Protein AF-A0A8T5QKJ3-F1 (afdb_monomer)

Sequence (186 aa):
MSENNKYWVIRNNEYQMMGLFELVKHQHRQEPRPMVWSARLATGLLGYTNCESGKRGPKGHSEVLLAVGDSGLQKLVELGFITCPECMPEHQEGFWDVVGETVEKIYGIDTLEDFVDKEKMPFDARRVNWEVLMTVIGKAPGRIYVPKGLGVAEVSDFKRFFNDTGVAVPPVGWYNPNNRAGFTEY

Secondary structure (DSSP, 8-state):
--GGGEEEEEETTEEEEEEHHHHHHHHTS-SSS-SEEEEETTTTEEEETT-HHHHSS--STTTEEEEEHHHHHHHHHHTT-EE-TTT-GGGSTTHHHHHHHHHHHHH--SSHHHHH-TTTS---GGGS-HHHHHHHH-S--S-EE--TT--HHHHHHHHHHHHHTTSPPPPEEEE-TT-TT-EEE-

Nearest PDB structures (foldseek):
  7oec-assembly1_A  TM=6.078E-01  e=1.015E+00  Pyrococcus horikoshii OT3
  4wt4-assembly2_B  TM=4.670E-01  e=2.861E+00  Arabidopsis thaliana
  5wfg-assembly2_D  TM=4.152E-01  e=2.356E+00  Thermoanaerobacter italicus Ab9
  8eeh-assembly1_A  TM=6.578E-01  e=8.066E+00  Corynebacterium ammoniagenes
  6ixi-assembly1_A  TM=2.471E-01  e=6.642E+00  Candidatus Liberibacter asiaticus str. psy62

Solvent-accessible surface area (backbone atoms only — not comparable to full-atom values): 10459 Å² total; per-residue (Å²): 131,73,80,79,48,37,31,39,29,31,45,87,84,37,81,44,80,42,45,54,73,61,51,50,58,52,63,69,61,86,64,103,59,81,41,47,40,30,31,33,57,28,41,19,30,28,29,55,74,79,28,71,73,74,66,58,69,86,83,39,45,48,30,35,43,34,19,36,43,61,59,12,51,35,48,42,46,77,38,34,34,39,67,28,86,87,64,43,47,73,75,43,88,65,40,56,82,58,30,45,73,57,47,43,70,75,66,71,51,96,48,78,67,49,58,72,34,52,87,80,44,49,61,34,24,79,58,28,48,53,74,64,46,43,76,72,59,68,48,62,26,90,36,37,29,32,60,81,87,70,50,72,66,61,55,49,55,57,49,46,54,32,54,77,70,74,32,74,65,49,57,45,24,22,78,36,90,94,34,94,86,39,73,46,76,115

Mean predicted aligned error: 5.83 Å

Foldseek 3Di:
DDQAFWAWEQDPNDTDIDGNVVVVVQQPPDDDARQKWKAFLQFLAIDDPPQPLVVPDDDHRQGIYMYGPLVRLQVSVLQQRAYDLRRPSVPDPCSCVSHVVVNCVLVVDPHPVLRNDCVNVPRASLRGNVVVVCVRSVEHDQHHAHDPPDDPVVVVVSQVVCVVSVYHRHFYFHQDPVDSVDTDGD

Structure (mmCIF, N/CA/C/O backbone):
data_AF-A0A8T5QKJ3-F1
#
_entry.id   AF-A0A8T5QKJ3-F1
#
loop_
_atom_site.group_PDB
_atom_site.id
_atom_site.type_symbol
_atom_site.label_atom_id
_atom_site.label_alt_id
_atom_site.label_comp_id
_atom_site.label_asym_id
_atom_site.label_entity_id
_atom_site.label_seq_id
_atom_site.pdbx_PDB_ins_code
_atom_site.Cartn_x
_atom_site.Cartn_y
_atom_site.Cartn_z
_atom_site.occupancy
_atom_site.B_iso_or_equiv
_atom_site.auth_seq_id
_atom_site.auth_comp_id
_atom_site.auth_asym_id
_atom_site.auth_atom_id
_atom_site.pdbx_PDB_model_num
ATOM 1 N N . MET A 1 1 ? 8.388 -22.200 18.297 1.00 42.53 1 MET A N 1
ATOM 2 C CA . MET A 1 1 ? 8.740 -21.093 17.380 1.00 42.53 1 MET A CA 1
ATOM 3 C C . MET A 1 1 ? 7.683 -20.020 17.558 1.00 42.53 1 MET A C 1
ATOM 5 O O . MET A 1 1 ? 6.517 -20.353 17.409 1.00 42.53 1 MET A O 1
ATOM 9 N N . SER A 1 2 ? 8.045 -18.807 17.981 1.00 42.75 2 SER A N 1
ATOM 10 C CA . SER A 1 2 ? 7.053 -17.747 18.204 1.00 42.75 2 SER A CA 1
ATOM 11 C C . SER A 1 2 ? 6.389 -17.349 16.882 1.00 42.75 2 SER A C 1
ATOM 13 O O . SER A 1 2 ? 7.039 -17.317 15.836 1.00 42.75 2 SER A O 1
ATOM 15 N N . GLU A 1 3 ? 5.097 -17.025 16.925 1.00 51.00 3 GLU A N 1
ATOM 16 C CA . GLU A 1 3 ? 4.324 -16.504 15.783 1.00 51.00 3 GLU A CA 1
ATOM 17 C C . GLU A 1 3 ? 4.910 -15.202 15.193 1.00 51.00 3 GLU A C 1
ATOM 19 O O . GLU A 1 3 ? 4.553 -14.798 14.088 1.00 51.00 3 GLU A O 1
ATOM 24 N N . ASN A 1 4 ? 5.877 -14.587 15.884 1.00 58.53 4 ASN A N 1
ATOM 25 C CA . ASN A 1 4 ? 6.528 -13.323 15.531 1.00 58.53 4 ASN A CA 1
ATOM 26 C C . ASN A 1 4 ? 7.421 -13.364 14.278 1.00 58.53 4 ASN A C 1
ATOM 28 O O . ASN A 1 4 ? 7.934 -12.322 13.883 1.00 58.53 4 ASN A O 1
ATOM 32 N N . ASN A 1 5 ? 7.615 -14.525 13.643 1.00 74.25 5 ASN A N 1
ATOM 33 C CA . ASN A 1 5 ? 8.497 -14.668 12.474 1.00 74.25 5 ASN A CA 1
ATOM 34 C C . ASN A 1 5 ? 7.773 -15.110 11.195 1.00 74.25 5 ASN A C 1
ATOM 36 O O . ASN A 1 5 ? 8.427 -15.607 10.274 1.00 74.25 5 ASN A O 1
ATOM 40 N N . LYS A 1 6 ? 6.445 -14.964 11.132 1.00 84.50 6 LYS A N 1
ATOM 41 C CA . LYS A 1 6 ? 5.665 -15.232 9.918 1.00 84.50 6 LYS A CA 1
ATOM 42 C C . LYS A 1 6 ? 5.080 -13.947 9.343 1.00 84.50 6 LYS A C 1
ATOM 44 O O . LYS A 1 6 ? 4.776 -13.022 10.092 1.00 84.50 6 LYS A O 1
ATOM 49 N N . TYR A 1 7 ? 4.907 -13.929 8.028 1.00 89.25 7 TYR A N 1
ATOM 50 C CA . TYR A 1 7 ? 4.311 -12.827 7.279 1.00 89.25 7 TYR A CA 1
ATOM 51 C C . TYR A 1 7 ? 3.324 -13.378 6.257 1.00 89.25 7 TYR A C 1
ATOM 53 O O . TYR A 1 7 ? 3.562 -14.449 5.694 1.00 89.25 7 TYR A O 1
ATOM 61 N N . TRP A 1 8 ? 2.255 -12.626 5.997 1.00 93.00 8 TRP A N 1
ATOM 62 C CA . TRP A 1 8 ? 1.446 -12.843 4.805 1.00 93.00 8 TRP A CA 1
ATOM 63 C C . TRP A 1 8 ? 2.249 -12.418 3.583 1.00 93.00 8 TRP A C 1
ATOM 65 O O . TRP A 1 8 ? 2.877 -11.356 3.578 1.00 93.00 8 TRP A O 1
ATOM 75 N N . VAL A 1 9 ? 2.248 -13.269 2.564 1.00 92.69 9 VAL A N 1
ATOM 76 C CA . VAL A 1 9 ? 3.007 -13.080 1.333 1.00 92.69 9 VAL A CA 1
ATOM 77 C C . VAL A 1 9 ? 2.094 -13.296 0.138 1.00 92.69 9 VAL A C 1
ATOM 79 O O . VAL A 1 9 ? 1.406 -14.313 0.067 1.00 92.69 9 VAL A O 1
ATOM 82 N N . ILE A 1 10 ? 2.124 -12.362 -0.809 1.00 93.62 10 ILE A N 1
ATOM 83 C CA . ILE A 1 10 ? 1.558 -12.531 -2.144 1.00 93.62 10 ILE A CA 1
ATOM 84 C C . ILE A 1 10 ? 2.629 -13.131 -3.046 1.00 93.62 10 ILE A C 1
ATOM 86 O O . ILE A 1 10 ? 3.700 -12.547 -3.232 1.00 93.62 10 ILE A O 1
ATOM 90 N N . ARG A 1 11 ? 2.342 -14.285 -3.637 1.00 88.56 11 ARG A N 1
ATOM 91 C CA . ARG A 1 11 ? 3.227 -14.927 -4.608 1.00 88.56 11 ARG A CA 1
ATOM 92 C C . ARG A 1 11 ? 2.386 -15.633 -5.653 1.00 88.56 11 ARG A C 1
ATOM 94 O O . ARG A 1 11 ? 1.513 -16.409 -5.290 1.00 88.56 11 ARG A O 1
ATOM 101 N N . ASN A 1 12 ? 2.671 -15.385 -6.931 1.00 84.94 12 ASN A N 1
ATOM 102 C CA . ASN A 1 12 ? 1.895 -15.940 -8.044 1.00 84.94 12 ASN A CA 1
ATOM 103 C C . ASN A 1 12 ? 0.384 -15.661 -7.892 1.00 84.94 12 ASN A C 1
ATOM 105 O O . ASN A 1 12 ? -0.431 -16.543 -8.127 1.00 84.94 12 ASN A O 1
ATOM 109 N N . ASN A 1 13 ? 0.025 -14.448 -7.452 1.00 84.44 13 ASN A N 1
ATOM 110 C CA . ASN A 1 13 ? -1.350 -14.018 -7.153 1.00 84.44 13 ASN A CA 1
ATOM 111 C C . ASN A 1 13 ? -2.072 -14.771 -6.020 1.00 84.44 13 ASN A C 1
ATOM 113 O O . ASN A 1 13 ? -3.263 -14.551 -5.809 1.00 84.44 13 ASN A O 1
ATOM 117 N N . GLU A 1 14 ? -1.364 -15.593 -5.248 1.00 89.81 14 GLU A N 1
ATOM 118 C CA . GLU A 1 14 ? -1.913 -16.308 -4.097 1.00 89.81 14 GLU A CA 1
ATOM 119 C C . GLU A 1 14 ? -1.385 -15.741 -2.778 1.00 89.81 14 GLU A C 1
ATOM 121 O O . GLU A 1 14 ? -0.227 -15.319 -2.680 1.00 89.81 14 GLU A O 1
ATOM 126 N N . TYR A 1 15 ? -2.230 -15.773 -1.746 1.00 93.56 15 TYR A N 1
ATOM 127 C CA . TYR A 1 15 ? -1.862 -15.403 -0.382 1.00 93.56 15 TYR A CA 1
ATOM 128 C C . TYR A 1 15 ? -1.405 -16.631 0.397 1.00 93.56 15 TYR A C 1
ATOM 130 O O . TYR A 1 15 ? -2.119 -17.628 0.487 1.00 93.56 15 TYR A O 1
ATOM 138 N N . GLN A 1 16 ? -0.233 -16.546 1.016 1.00 92.50 16 GLN A N 1
ATOM 139 C CA . GLN A 1 16 ? 0.297 -17.614 1.856 1.00 92.50 16 GLN A CA 1
ATOM 140 C C . GLN A 1 16 ? 1.076 -17.057 3.045 1.00 92.50 16 GLN A C 1
ATOM 142 O O . GLN A 1 16 ? 1.717 -16.011 2.957 1.00 92.50 16 GLN A O 1
ATOM 147 N N . MET A 1 17 ? 1.040 -17.776 4.165 1.00 91.12 17 MET A N 1
ATOM 148 C CA . MET A 1 17 ? 1.859 -17.458 5.331 1.00 91.12 17 MET A CA 1
ATOM 149 C C . MET A 1 17 ? 3.242 -18.086 5.183 1.00 91.12 17 MET A C 1
ATOM 151 O O . MET A 1 17 ? 3.354 -19.309 5.135 1.00 91.12 17 MET A O 1
ATOM 155 N N . MET A 1 18 ? 4.294 -17.266 5.175 1.00 88.12 18 MET A N 1
ATOM 156 C CA . MET A 1 18 ? 5.681 -17.735 5.067 1.00 88.12 18 MET A CA 1
ATOM 157 C C . MET A 1 18 ? 6.520 -17.310 6.266 1.00 88.12 18 MET A C 1
ATOM 159 O O . MET A 1 18 ? 6.311 -16.247 6.858 1.00 88.12 18 MET A O 1
ATOM 163 N N . GLY A 1 19 ? 7.504 -18.138 6.617 1.00 83.75 19 GLY A N 1
ATOM 164 C CA . GLY A 1 19 ? 8.493 -17.794 7.635 1.00 83.75 19 GLY A CA 1
ATOM 165 C C . GLY A 1 19 ? 9.565 -16.839 7.102 1.00 83.75 19 GLY A C 1
ATOM 166 O O . GLY A 1 19 ? 9.950 -16.908 5.936 1.00 83.75 19 GLY A O 1
ATOM 167 N N . LEU A 1 20 ? 10.131 -15.998 7.974 1.00 75.69 20 LEU A N 1
ATOM 168 C CA . LEU A 1 20 ? 11.220 -15.074 7.619 1.00 75.69 20 LEU A CA 1
ATOM 169 C C . LEU A 1 20 ? 12.399 -15.779 6.923 1.00 75.69 20 LEU A C 1
ATOM 171 O O . LEU A 1 20 ? 12.935 -15.268 5.947 1.00 75.69 20 LEU A O 1
ATOM 175 N N . PHE A 1 21 ? 12.782 -16.973 7.382 1.00 71.12 21 PHE A N 1
ATOM 176 C CA . PHE A 1 21 ? 13.872 -17.743 6.771 1.00 71.12 21 PHE A CA 1
ATOM 177 C C . PHE A 1 21 ? 13.583 -18.169 5.326 1.00 71.12 21 PHE A C 1
ATOM 179 O O . PHE A 1 21 ? 14.504 -18.240 4.515 1.00 71.12 21 PHE A O 1
ATOM 186 N N . GLU A 1 22 ? 12.327 -18.457 4.988 1.00 74.88 22 GLU A N 1
ATOM 187 C CA . GLU A 1 22 ? 11.936 -18.798 3.617 1.00 74.88 22 GLU A CA 1
ATOM 188 C C . GLU A 1 22 ? 11.970 -17.557 2.726 1.00 74.88 22 GLU A C 1
ATOM 190 O O . GLU A 1 22 ? 12.482 -17.614 1.612 1.00 74.88 22 GLU A O 1
ATOM 195 N N . LEU A 1 23 ? 11.531 -16.411 3.253 1.00 74.94 23 LEU A N 1
ATOM 196 C CA . LEU A 1 23 ? 11.594 -15.116 2.571 1.00 74.94 23 LEU A CA 1
ATOM 197 C C . LEU A 1 23 ? 13.035 -14.679 2.275 1.00 74.94 23 LEU A C 1
ATOM 199 O O . LEU A 1 23 ? 13.331 -14.216 1.176 1.00 74.94 23 LEU A O 1
ATOM 203 N N . VAL A 1 24 ? 13.954 -14.890 3.218 1.00 70.56 24 VAL A N 1
ATOM 204 C CA . VAL A 1 24 ? 15.386 -14.594 3.044 1.00 70.56 24 VAL A CA 1
ATOM 205 C C . VAL A 1 24 ? 15.994 -15.422 1.902 1.00 70.56 24 VAL A C 1
ATOM 207 O O . VAL A 1 24 ? 16.791 -14.906 1.122 1.00 70.56 24 VAL A O 1
ATOM 210 N N . LYS A 1 25 ? 15.570 -16.682 1.713 1.00 67.38 25 LYS A N 1
ATOM 211 C CA . LYS A 1 25 ? 16.013 -17.498 0.563 1.00 67.38 25 LYS A CA 1
ATOM 212 C C . LYS A 1 25 ? 15.575 -16.912 -0.781 1.00 67.38 25 LYS A C 1
ATOM 214 O O . LYS A 1 25 ? 16.288 -17.088 -1.765 1.00 67.38 25 LYS A O 1
ATOM 219 N N . HIS A 1 26 ? 14.433 -16.227 -0.823 1.00 64.69 26 HIS A N 1
ATOM 220 C CA . HIS A 1 26 ? 13.989 -15.502 -2.012 1.00 64.69 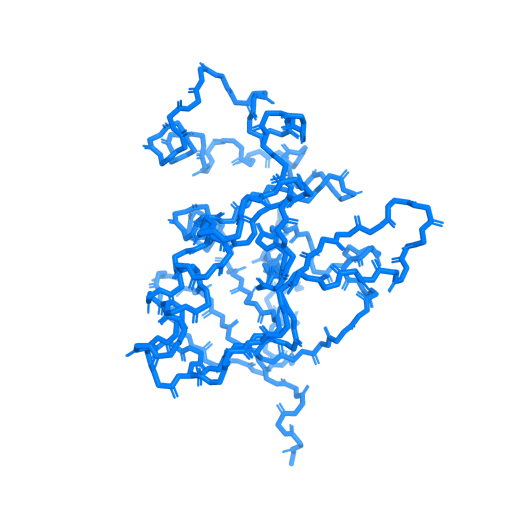26 HIS A CA 1
ATOM 221 C C . HIS A 1 26 ? 14.818 -14.234 -2.236 1.00 64.69 26 HIS A C 1
ATOM 223 O O . HIS A 1 26 ? 15.255 -13.989 -3.351 1.00 64.69 26 HIS A O 1
ATOM 229 N N . GLN A 1 27 ? 15.142 -13.482 -1.183 1.00 60.75 27 GLN A N 1
ATOM 230 C CA . GLN A 1 27 ? 15.972 -12.275 -1.307 1.00 60.75 27 GLN A CA 1
ATOM 231 C C . GLN A 1 27 ? 17.399 -12.541 -1.820 1.00 60.75 27 GLN A C 1
ATOM 233 O O . GLN A 1 27 ? 17.987 -11.663 -2.444 1.00 60.75 27 GLN A O 1
ATOM 238 N N . HIS A 1 28 ? 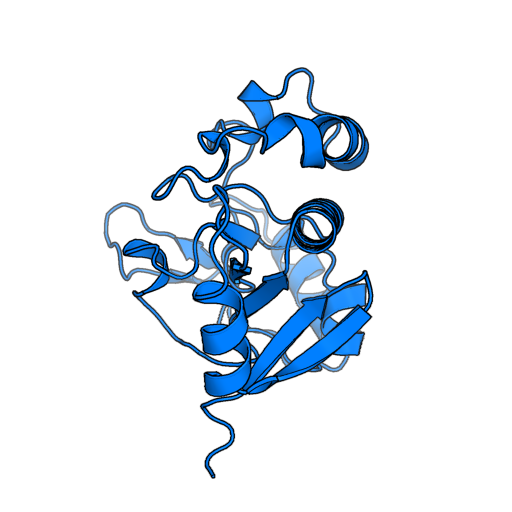17.964 -13.729 -1.573 1.00 54.56 28 HIS A N 1
ATOM 239 C CA . HIS A 1 28 ? 19.351 -14.058 -1.937 1.00 54.56 28 HIS A CA 1
ATOM 240 C C . HIS A 1 28 ? 19.528 -14.800 -3.273 1.00 54.56 28 HIS A C 1
ATOM 242 O O . HIS A 1 28 ? 20.668 -15.041 -3.675 1.00 54.56 28 HIS A O 1
ATOM 248 N N . ARG A 1 29 ? 18.450 -15.163 -3.986 1.00 54.69 29 ARG A N 1
ATOM 249 C CA . ARG A 1 29 ? 18.564 -15.665 -5.367 1.00 54.69 29 ARG A CA 1
ATOM 250 C C . ARG A 1 29 ? 18.720 -14.464 -6.306 1.00 54.69 29 ARG A C 1
ATOM 252 O O . ARG A 1 29 ? 17.759 -13.761 -6.574 1.00 54.69 29 ARG A O 1
ATOM 259 N N . GLN A 1 30 ? 19.961 -14.206 -6.710 1.00 48.12 30 GLN A N 1
ATOM 260 C CA . GLN A 1 30 ? 20.390 -13.061 -7.516 1.00 48.12 30 GLN A CA 1
ATOM 261 C C . GLN A 1 30 ? 19.689 -12.971 -8.885 1.00 48.12 30 GLN A C 1
ATOM 263 O O . GLN A 1 30 ? 19.670 -13.963 -9.602 1.00 48.12 30 GLN A O 1
ATOM 268 N N . GLU A 1 31 ? 19.170 -11.780 -9.214 1.00 43.44 31 GLU A N 1
ATOM 269 C CA . GLU A 1 31 ? 19.053 -11.101 -10.529 1.00 43.44 31 GLU A CA 1
ATOM 270 C C . GLU A 1 31 ? 18.405 -9.703 -10.287 1.00 43.44 31 GLU A C 1
ATOM 272 O O . GLU A 1 31 ? 17.898 -9.485 -9.186 1.00 43.44 31 GLU A O 1
ATOM 277 N N . PRO A 1 32 ? 18.501 -8.698 -11.189 1.00 51.91 32 PRO A N 1
ATOM 278 C CA . PRO A 1 32 ? 18.791 -7.285 -10.852 1.00 51.91 32 PRO A CA 1
ATOM 279 C C . PRO A 1 32 ? 17.706 -6.475 -10.108 1.00 51.91 32 PRO A C 1
ATOM 281 O O . PRO A 1 32 ? 17.882 -5.274 -9.902 1.00 51.91 32 PRO A O 1
ATOM 284 N N . ARG A 1 33 ? 16.599 -7.086 -9.677 1.00 55.03 33 ARG A N 1
ATOM 285 C CA . ARG A 1 33 ? 15.480 -6.406 -9.006 1.00 55.03 33 ARG A CA 1
ATOM 286 C C . ARG A 1 33 ? 15.223 -6.969 -7.605 1.00 55.03 33 ARG A C 1
ATOM 288 O O . ARG A 1 33 ? 15.425 -8.162 -7.369 1.00 55.03 33 ARG A O 1
ATOM 295 N N . PRO A 1 34 ? 14.742 -6.146 -6.655 1.00 57.88 34 PRO A N 1
ATOM 296 C CA . PRO A 1 34 ? 14.328 -6.643 -5.352 1.00 57.88 34 PRO A CA 1
ATOM 297 C C . PRO A 1 34 ? 13.193 -7.660 -5.517 1.00 57.88 34 PRO A C 1
ATOM 299 O O . PRO A 1 34 ? 12.092 -7.335 -5.944 1.00 57.88 34 PRO A O 1
ATOM 302 N N . MET A 1 35 ? 13.467 -8.914 -5.149 1.00 74.31 35 MET A N 1
ATOM 303 C CA . MET A 1 35 ? 12.510 -10.016 -5.296 1.00 74.31 35 MET A CA 1
ATOM 304 C C . MET A 1 35 ? 11.340 -9.925 -4.305 1.00 74.31 35 MET A C 1
ATOM 306 O O . MET A 1 35 ? 10.350 -10.629 -4.475 1.00 74.31 35 MET A O 1
ATOM 310 N N . VAL A 1 36 ? 11.444 -9.093 -3.262 1.00 87.06 36 VAL A N 1
ATOM 311 C CA . VAL A 1 36 ? 10.429 -8.975 -2.209 1.00 87.06 36 VAL A CA 1
ATOM 312 C C . VAL A 1 36 ? 10.105 -7.511 -1.935 1.00 87.06 36 VAL A C 1
ATOM 314 O O . VAL A 1 36 ? 10.963 -6.735 -1.510 1.00 87.06 36 VAL A O 1
ATOM 317 N N . TRP A 1 37 ? 8.838 -7.172 -2.113 1.00 91.06 37 TRP A N 1
ATOM 318 C CA . TRP A 1 37 ? 8.233 -5.888 -1.798 1.00 91.06 37 TRP A CA 1
ATOM 319 C C . TRP A 1 37 ? 7.571 -5.949 -0.425 1.00 91.06 37 TRP A C 1
ATOM 321 O O . TRP A 1 37 ? 7.104 -7.002 0.012 1.00 91.06 37 TRP A O 1
ATOM 331 N N . SER A 1 38 ? 7.532 -4.813 0.263 1.00 92.56 38 SER A N 1
ATOM 332 C CA . SER A 1 38 ? 6.892 -4.664 1.566 1.00 92.56 38 SER A CA 1
ATOM 333 C C . SER A 1 38 ? 5.799 -3.615 1.485 1.00 92.56 38 SER A C 1
ATOM 335 O O . SER A 1 38 ? 6.084 -2.455 1.208 1.00 92.56 38 SER A O 1
ATOM 337 N N . ALA A 1 39 ? 4.579 -4.001 1.831 1.00 94.56 39 ALA A N 1
ATOM 338 C CA . ALA A 1 39 ? 3.427 -3.129 1.962 1.00 94.56 39 ALA A CA 1
ATOM 339 C C . ALA A 1 39 ? 3.041 -2.956 3.435 1.00 94.56 39 ALA A C 1
ATOM 341 O O . ALA A 1 39 ? 2.883 -3.920 4.183 1.00 94.56 39 ALA A O 1
ATOM 342 N N . ARG A 1 40 ? 2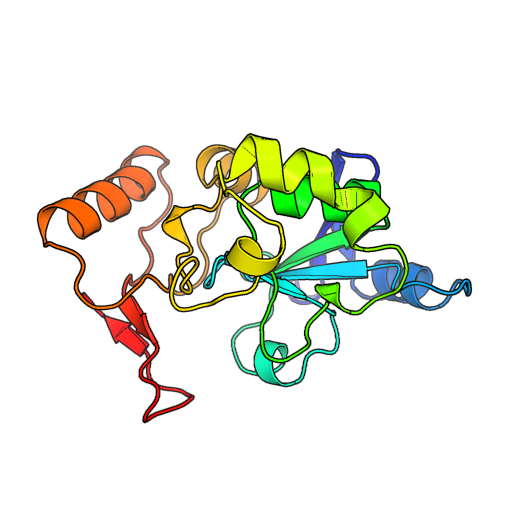.915 -1.704 3.870 1.00 92.56 40 ARG A N 1
ATOM 343 C CA . ARG A 1 40 ? 2.576 -1.313 5.239 1.00 92.56 40 ARG A CA 1
ATOM 344 C C . ARG A 1 40 ? 1.085 -1.055 5.318 1.00 92.56 40 ARG A C 1
ATOM 346 O O . ARG A 1 40 ? 0.605 -0.050 4.796 1.00 92.56 40 ARG A O 1
ATOM 353 N N . LEU A 1 41 ? 0.376 -1.946 6.003 1.00 92.88 41 LEU A N 1
ATOM 354 C CA . LEU A 1 41 ? -1.083 -1.898 6.111 1.00 92.88 41 LEU A CA 1
ATOM 355 C C . LEU A 1 41 ? -1.544 -0.594 6.763 1.00 92.88 41 LEU A C 1
ATOM 357 O O . LEU A 1 41 ? -2.450 0.061 6.266 1.00 92.88 41 LEU A O 1
ATOM 361 N N . ALA A 1 42 ? -0.852 -0.176 7.825 1.00 91.06 42 ALA A N 1
ATOM 362 C CA . ALA A 1 42 ? -1.178 1.040 8.559 1.00 91.06 42 ALA A CA 1
ATOM 363 C C . ALA A 1 42 ? -1.168 2.303 7.683 1.00 91.06 42 ALA A C 1
ATOM 365 O O . ALA A 1 42 ? -1.931 3.220 7.952 1.00 91.06 42 ALA A O 1
ATOM 366 N N . THR A 1 43 ? -0.308 2.383 6.664 1.00 90.50 43 THR A N 1
ATOM 367 C CA . THR A 1 43 ? -0.116 3.610 5.869 1.00 90.50 43 THR A CA 1
ATOM 368 C C . THR A 1 43 ? -0.583 3.495 4.422 1.00 90.50 43 THR A C 1
ATOM 370 O O . THR A 1 43 ? -0.613 4.506 3.728 1.00 90.50 43 THR A O 1
ATOM 373 N N . GLY A 1 44 ? -0.882 2.288 3.935 1.00 93.75 44 GLY A N 1
ATOM 374 C CA . GLY A 1 44 ? -1.164 2.053 2.517 1.00 93.75 44 GLY A CA 1
ATOM 375 C C . GLY A 1 44 ? 0.045 2.292 1.606 1.00 93.75 44 GLY A C 1
ATOM 376 O O . GLY A 1 44 ? -0.121 2.661 0.447 1.00 93.75 44 GLY A O 1
ATOM 377 N N . LEU A 1 45 ? 1.268 2.099 2.120 1.00 93.81 45 LEU A N 1
ATOM 378 C CA . LEU A 1 45 ? 2.501 2.321 1.355 1.00 93.81 45 LEU A CA 1
ATOM 379 C C . LEU A 1 45 ? 3.201 1.016 1.008 1.00 93.81 45 LEU A C 1
ATOM 381 O O . LEU A 1 45 ? 3.390 0.184 1.894 1.00 93.81 45 LEU A O 1
ATOM 385 N N . LEU A 1 46 ? 3.673 0.888 -0.229 1.00 94.50 46 LEU A N 1
ATOM 386 C CA . LEU A 1 46 ? 4.608 -0.146 -0.659 1.00 94.50 46 LEU A CA 1
ATOM 387 C C . LEU A 1 46 ? 6.023 0.417 -0.829 1.00 94.50 46 LEU A C 1
ATOM 389 O O . LEU A 1 46 ? 6.222 1.577 -1.186 1.00 94.50 46 LEU A O 1
ATOM 393 N N . GLY A 1 47 ? 7.025 -0.415 -0.573 1.00 93.31 47 GLY A N 1
ATOM 394 C CA . GLY A 1 47 ? 8.429 -0.072 -0.749 1.00 93.31 47 GLY A CA 1
ATOM 395 C C . GLY A 1 47 ? 9.347 -1.261 -0.503 1.00 93.31 47 GLY A C 1
ATOM 396 O O . GLY A 1 47 ? 8.905 -2.410 -0.430 1.00 93.31 47 GLY A O 1
ATOM 397 N N . TYR A 1 48 ? 10.640 -0.991 -0.349 1.00 89.69 48 TYR A N 1
ATOM 398 C CA . TYR A 1 48 ? 11.615 -2.043 -0.079 1.00 89.69 48 TYR A CA 1
ATOM 399 C C . TYR A 1 48 ? 11.514 -2.566 1.355 1.00 89.69 48 TYR A C 1
ATOM 401 O O . TYR A 1 48 ? 11.306 -1.811 2.309 1.00 89.69 48 TYR A O 1
ATOM 409 N N . THR A 1 49 ? 11.774 -3.862 1.537 1.00 86.25 49 THR A N 1
ATOM 410 C CA . THR A 1 49 ? 11.823 -4.509 2.862 1.00 86.25 49 THR A CA 1
ATOM 411 C C . THR A 1 49 ? 12.886 -3.916 3.794 1.00 86.25 49 THR A C 1
ATOM 413 O O . THR A 1 49 ? 12.802 -4.077 5.010 1.00 86.25 49 THR A O 1
ATOM 416 N N . ASN A 1 50 ? 13.902 -3.241 3.247 1.00 83.25 50 ASN A N 1
ATOM 417 C CA . ASN A 1 50 ? 14.984 -2.600 3.994 1.00 83.25 50 ASN A CA 1
ATOM 418 C C . ASN A 1 50 ? 14.810 -1.075 4.162 1.00 83.25 50 ASN A C 1
ATOM 420 O O . ASN A 1 50 ? 15.728 -0.447 4.684 1.00 83.25 50 ASN A O 1
ATOM 424 N N . CYS A 1 51 ? 13.664 -0.494 3.782 1.00 86.06 51 CYS A N 1
ATOM 425 C CA . CYS A 1 51 ? 13.376 0.934 3.950 1.00 86.06 51 CYS A CA 1
ATOM 426 C C . CYS A 1 51 ? 13.565 1.375 5.415 1.00 86.06 51 CYS A C 1
ATOM 428 O O . CYS A 1 51 ? 12.921 0.836 6.316 1.00 86.06 51 CYS A O 1
ATOM 430 N N . GLU A 1 52 ? 14.415 2.375 5.665 1.00 80.94 52 GLU A N 1
ATOM 431 C CA . GLU A 1 52 ? 14.719 2.866 7.020 1.00 80.94 52 GLU A CA 1
ATOM 432 C C . GLU A 1 52 ? 13.483 3.416 7.741 1.00 80.94 52 GLU A C 1
ATOM 434 O O . GLU A 1 52 ? 13.250 3.115 8.913 1.00 80.94 52 GLU A O 1
ATOM 439 N N . SER A 1 53 ? 12.631 4.152 7.028 1.00 77.88 53 SER A N 1
ATOM 440 C CA . SER A 1 53 ? 11.369 4.662 7.572 1.00 77.88 53 SER A CA 1
ATOM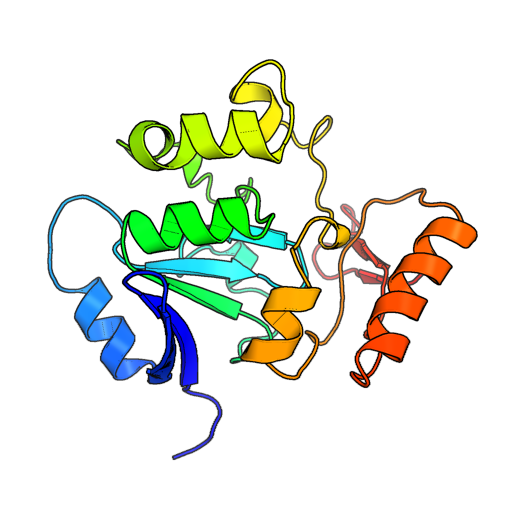 441 C C . SER A 1 53 ? 10.388 3.517 7.864 1.00 77.88 53 SER A C 1
ATOM 443 O O . SER A 1 53 ? 9.760 3.504 8.919 1.00 77.88 53 SER A O 1
ATOM 445 N N . GLY A 1 54 ? 10.360 2.471 7.028 1.00 68.62 54 GLY A N 1
ATOM 446 C CA . GLY A 1 54 ? 9.614 1.233 7.290 1.00 68.62 54 GLY A CA 1
ATOM 447 C C . GLY A 1 54 ? 10.204 0.366 8.413 1.00 68.62 54 GLY A C 1
ATOM 448 O O . GLY A 1 54 ? 9.509 -0.444 9.024 1.00 68.62 54 GLY A O 1
ATOM 449 N N . LYS A 1 55 ? 11.478 0.527 8.775 1.00 68.75 55 LYS A N 1
ATOM 450 C CA . LYS A 1 55 ? 12.045 -0.167 9.943 1.00 68.75 55 LYS A CA 1
ATOM 451 C C . LYS A 1 55 ? 11.555 0.422 11.266 1.00 68.75 55 LYS A C 1
ATOM 453 O O . LYS A 1 55 ? 11.668 -0.271 12.279 1.00 68.75 55 LYS A O 1
ATOM 458 N N . ARG A 1 56 ? 11.002 1.640 11.254 1.00 63.34 56 ARG A N 1
ATOM 459 C CA . ARG A 1 56 ? 10.418 2.322 12.414 1.00 63.34 56 ARG A CA 1
ATOM 460 C C . ARG A 1 56 ? 8.957 1.879 12.573 1.00 63.34 56 ARG A C 1
ATOM 462 O O . ARG A 1 56 ? 8.162 1.986 11.644 1.00 63.34 56 ARG A O 1
ATOM 469 N N . GLY A 1 57 ? 8.609 1.342 13.741 1.00 59.31 57 GLY A N 1
ATOM 470 C CA . GLY A 1 57 ? 7.245 0.913 14.079 1.00 59.31 57 GLY A CA 1
ATOM 471 C C . GLY A 1 57 ? 7.048 -0.607 14.191 1.00 59.31 57 GLY A C 1
ATOM 472 O O . GLY A 1 57 ? 8.000 -1.367 13.988 1.00 59.31 57 GLY A O 1
ATOM 473 N N . PRO A 1 58 ? 5.827 -1.045 14.559 1.00 58.28 58 PRO A N 1
ATOM 474 C CA . PRO A 1 58 ? 5.486 -2.453 14.743 1.00 58.28 58 PRO A CA 1
ATOM 475 C C . PRO A 1 58 ? 5.796 -3.295 13.501 1.00 58.28 58 PRO A C 1
ATOM 477 O O . PRO A 1 58 ? 5.644 -2.847 12.364 1.00 58.28 58 PRO A O 1
ATOM 480 N N . LYS A 1 59 ? 6.262 -4.525 13.729 1.00 69.38 59 LYS A N 1
ATOM 481 C CA . LYS A 1 59 ? 6.573 -5.508 12.686 1.00 69.38 59 LYS A CA 1
ATOM 482 C C . LYS A 1 59 ? 5.848 -6.798 13.040 1.00 69.38 59 LYS A C 1
ATOM 484 O O . LYS A 1 59 ? 5.982 -7.282 14.160 1.00 69.38 59 LYS A O 1
ATOM 489 N N . GLY A 1 60 ? 5.073 -7.327 12.102 1.00 74.06 60 GLY A N 1
ATOM 490 C CA . GLY A 1 60 ? 4.301 -8.548 12.295 1.00 74.06 60 GLY A CA 1
ATOM 491 C C . GLY A 1 60 ? 3.366 -8.817 11.122 1.00 74.06 60 GLY A C 1
ATOM 492 O O . GLY A 1 60 ? 3.187 -7.961 10.253 1.00 74.06 60 GLY A O 1
ATOM 493 N N . HIS A 1 61 ? 2.758 -10.002 11.114 1.00 80.44 61 HIS A N 1
ATOM 494 C CA . HIS A 1 61 ? 1.875 -10.457 10.034 1.00 80.44 61 HIS A CA 1
ATOM 495 C C . HIS A 1 61 ? 0.605 -9.606 9.866 1.00 80.44 61 HIS A C 1
ATOM 497 O O . HIS A 1 61 ? 0.026 -9.612 8.788 1.00 80.44 61 HIS A O 1
ATOM 503 N N . SER A 1 62 ? 0.185 -8.867 10.899 1.00 85.25 62 SER A N 1
ATOM 504 C CA . SER A 1 62 ? -0.947 -7.928 10.839 1.00 85.25 62 SER A CA 1
ATOM 505 C C . SER A 1 62 ? -0.533 -6.479 10.557 1.00 85.25 62 SER A C 1
ATOM 507 O O . SER A 1 62 ? -1.365 -5.586 10.627 1.00 85.25 62 SER A O 1
ATOM 509 N N . GLU A 1 63 ? 0.749 -6.216 10.297 1.00 89.56 63 GLU A N 1
ATOM 510 C CA . GLU A 1 63 ? 1.286 -4.863 10.054 1.00 89.56 63 GLU A CA 1
ATOM 511 C C . GLU A 1 63 ? 1.875 -4.729 8.647 1.00 89.56 63 GLU A C 1
ATOM 513 O O . GLU A 1 63 ? 1.870 -3.649 8.047 1.00 89.56 63 GLU A O 1
ATOM 518 N N . VAL A 1 64 ? 2.415 -5.837 8.130 1.00 91.75 64 VAL A N 1
ATOM 519 C CA . VAL A 1 64 ? 3.150 -5.888 6.872 1.00 91.75 64 VAL A CA 1
ATOM 520 C C . VAL A 1 64 ? 2.637 -7.040 6.020 1.00 91.75 64 VAL A C 1
ATOM 522 O O . VAL A 1 64 ? 2.642 -8.191 6.456 1.00 91.75 64 VAL A O 1
ATOM 525 N N . LEU A 1 65 ? 2.276 -6.716 4.783 1.00 93.88 65 LEU A N 1
ATOM 526 C CA . LEU A 1 65 ? 2.061 -7.669 3.705 1.00 93.88 65 LEU A CA 1
ATOM 527 C C . LEU A 1 65 ? 3.303 -7.663 2.816 1.00 93.88 65 LEU A C 1
ATOM 529 O O . LEU A 1 65 ? 3.785 -6.601 2.427 1.00 93.88 65 LEU A O 1
ATOM 533 N N . LEU A 1 66 ? 3.850 -8.833 2.517 1.00 93.44 66 LEU A N 1
ATOM 534 C CA . LEU A 1 66 ? 4.973 -8.954 1.593 1.00 93.44 66 LEU A CA 1
ATOM 535 C C . LEU A 1 66 ? 4.471 -9.416 0.231 1.00 93.44 66 LEU A C 1
ATOM 537 O O . LEU A 1 66 ? 3.442 -10.079 0.138 1.00 93.44 66 LEU A O 1
ATOM 541 N N . ALA A 1 67 ? 5.201 -9.098 -0.828 1.00 92.94 67 ALA A N 1
ATOM 542 C CA . ALA A 1 67 ? 4.870 -9.572 -2.163 1.00 92.94 67 ALA A CA 1
ATOM 543 C C . ALA A 1 67 ? 6.132 -9.946 -2.932 1.00 92.94 67 ALA A C 1
ATOM 545 O O . ALA A 1 67 ? 7.157 -9.285 -2.792 1.00 92.94 67 ALA A O 1
ATOM 546 N N . VAL A 1 68 ? 6.075 -11.023 -3.711 1.00 89.69 68 VAL A N 1
ATOM 547 C CA . VAL A 1 68 ? 7.244 -11.591 -4.389 1.00 89.69 68 VAL A CA 1
ATOM 548 C C . VAL A 1 68 ? 7.168 -11.353 -5.894 1.00 89.69 68 VAL A C 1
ATOM 550 O O . VAL A 1 68 ? 6.196 -11.748 -6.538 1.00 89.69 68 VAL A O 1
ATOM 553 N N . GLY A 1 69 ? 8.231 -10.770 -6.451 1.00 88.62 69 GLY A N 1
ATOM 554 C CA . GLY A 1 69 ? 8.392 -10.522 -7.886 1.00 88.62 69 GLY A CA 1
ATOM 555 C C . GLY A 1 69 ? 7.383 -9.534 -8.479 1.00 88.62 69 GLY A C 1
ATOM 556 O O . GLY A 1 69 ? 6.668 -8.839 -7.755 1.00 88.62 69 GLY A O 1
ATOM 557 N N . ASP A 1 70 ? 7.336 -9.494 -9.811 1.00 91.31 70 ASP A N 1
ATOM 558 C CA . ASP A 1 70 ? 6.536 -8.533 -10.582 1.00 91.31 70 ASP A CA 1
ATOM 559 C C . ASP A 1 70 ? 5.025 -8.727 -10.362 1.00 91.31 70 ASP A C 1
ATOM 561 O O . ASP A 1 70 ? 4.317 -7.769 -10.067 1.00 91.31 70 ASP A O 1
ATOM 565 N N . SER A 1 71 ? 4.535 -9.975 -10.376 1.00 91.25 71 SER A N 1
ATOM 566 C CA . SER A 1 71 ? 3.118 -10.269 -10.073 1.00 91.25 71 SER A CA 1
ATOM 567 C C . SER A 1 71 ? 2.711 -9.822 -8.665 1.00 91.25 71 SER A C 1
ATOM 569 O O . SER A 1 71 ? 1.627 -9.281 -8.461 1.00 91.25 71 SER A O 1
ATOM 571 N N . GLY A 1 72 ? 3.600 -10.003 -7.683 1.00 92.88 72 GLY A N 1
ATOM 572 C CA . GLY A 1 72 ? 3.379 -9.526 -6.327 1.00 92.88 72 GLY A CA 1
ATOM 573 C C . GLY A 1 72 ? 3.312 -8.001 -6.259 1.00 92.88 72 GLY A C 1
ATOM 574 O O . GLY A 1 72 ? 2.412 -7.464 -5.616 1.00 92.88 72 GLY A O 1
ATOM 575 N N . LEU A 1 73 ? 4.233 -7.307 -6.933 1.00 94.31 73 LEU A N 1
ATOM 576 C CA . LEU A 1 73 ? 4.231 -5.846 -7.020 1.00 94.31 73 LEU A CA 1
ATOM 577 C C . LEU A 1 73 ? 2.934 -5.323 -7.642 1.00 94.31 73 LEU A C 1
ATOM 579 O O . LEU A 1 73 ? 2.276 -4.471 -7.045 1.00 94.31 73 LEU A O 1
ATOM 583 N N . GLN A 1 74 ? 2.544 -5.868 -8.794 1.00 95.44 74 GLN A N 1
ATOM 584 C CA . GLN A 1 74 ? 1.299 -5.509 -9.464 1.00 95.44 74 GLN A CA 1
ATOM 585 C C . GLN A 1 74 ? 0.103 -5.706 -8.531 1.00 95.44 74 GLN A C 1
ATOM 587 O O . GLN A 1 74 ? -0.721 -4.805 -8.380 1.00 95.44 74 GLN A O 1
ATOM 592 N N . LYS A 1 75 ? 0.055 -6.833 -7.809 1.00 96.44 75 LYS A N 1
ATOM 593 C CA . LYS A 1 75 ? -1.033 -7.102 -6.868 1.00 96.44 75 LYS A CA 1
ATOM 594 C C . LYS A 1 75 ? -1.092 -6.105 -5.713 1.00 96.44 75 LYS A C 1
ATOM 596 O O . LYS A 1 75 ? -2.183 -5.769 -5.264 1.00 96.44 75 LYS A O 1
ATOM 601 N N . LEU A 1 76 ? 0.048 -5.615 -5.220 1.00 96.62 76 LEU A N 1
ATOM 602 C CA . LEU A 1 76 ? 0.057 -4.553 -4.209 1.00 96.62 76 LEU A CA 1
ATOM 603 C C . LEU A 1 76 ? -0.571 -3.260 -4.751 1.00 96.62 76 LEU A C 1
ATOM 605 O O . LEU A 1 76 ? -1.361 -2.635 -4.050 1.00 96.62 76 LEU A O 1
ATOM 609 N N . VAL A 1 77 ? -0.279 -2.886 -5.995 1.00 96.69 77 VAL A N 1
ATOM 610 C CA . VAL A 1 77 ? -0.897 -1.709 -6.627 1.00 96.69 77 VAL A CA 1
ATOM 611 C C . VAL A 1 77 ? -2.402 -1.915 -6.829 1.00 96.69 77 VAL A C 1
ATOM 613 O O . VAL A 1 77 ? -3.187 -1.046 -6.465 1.00 96.69 77 VAL A O 1
ATOM 616 N N . GLU A 1 78 ? -2.835 -3.089 -7.301 1.00 96.94 78 GLU A N 1
ATOM 617 C CA . GLU A 1 78 ? -4.266 -3.432 -7.402 1.00 96.94 78 GLU A CA 1
ATOM 618 C C . GLU A 1 78 ? -4.998 -3.351 -6.056 1.00 96.94 78 GLU A C 1
ATOM 620 O O . GLU A 1 78 ? -6.179 -3.014 -5.996 1.00 96.94 78 GLU A O 1
ATOM 625 N N . LEU A 1 79 ? -4.304 -3.682 -4.965 1.00 97.00 79 LEU A N 1
ATOM 626 C CA . LEU A 1 79 ? -4.838 -3.609 -3.608 1.00 97.00 79 LEU A CA 1
ATOM 627 C C . LEU A 1 79 ? -4.876 -2.184 -3.051 1.00 97.00 79 LEU A C 1
ATOM 629 O O . LEU A 1 79 ? -5.288 -2.022 -1.907 1.00 97.00 79 LEU A O 1
ATOM 633 N N . GLY A 1 80 ? -4.458 -1.165 -3.802 1.00 96.38 80 GLY A N 1
ATOM 634 C CA . GLY A 1 80 ? -4.550 0.230 -3.382 1.00 96.38 80 GLY A CA 1
ATOM 635 C C . GLY A 1 80 ? -3.293 0.784 -2.701 1.00 96.38 80 GLY A C 1
ATOM 636 O O . GLY A 1 80 ? -3.316 1.933 -2.247 1.00 96.38 80 GLY A O 1
ATOM 637 N N . PHE A 1 81 ? -2.182 0.038 -2.658 1.00 96.38 81 PHE A N 1
ATOM 638 C CA . PHE A 1 81 ? -0.919 0.540 -2.106 1.00 96.38 81 PHE A CA 1
ATOM 639 C C . PHE A 1 81 ? -0.192 1.480 -3.077 1.00 96.38 81 PHE A C 1
ATOM 641 O O . PHE A 1 81 ? -0.040 1.176 -4.256 1.00 96.38 81 PHE A O 1
ATOM 648 N N . ILE A 1 82 ? 0.343 2.585 -2.552 1.00 95.44 82 ILE A N 1
ATOM 649 C CA . ILE A 1 82 ? 1.124 3.567 -3.326 1.00 95.44 82 ILE A CA 1
ATOM 650 C C . ILE A 1 82 ? 2.595 3.562 -2.919 1.00 95.44 82 ILE A C 1
ATOM 652 O O . ILE A 1 82 ? 2.951 3.040 -1.860 1.00 95.44 82 ILE A O 1
ATOM 656 N N . THR A 1 83 ? 3.471 4.166 -3.720 1.00 95.00 83 THR A N 1
ATOM 657 C CA . THR A 1 83 ? 4.907 4.152 -3.420 1.00 95.00 83 THR A CA 1
ATOM 658 C C . THR A 1 83 ? 5.268 4.942 -2.163 1.00 95.00 83 THR A C 1
ATOM 660 O O . THR A 1 83 ? 4.713 6.005 -1.857 1.00 95.00 83 THR A O 1
ATOM 663 N N . CYS A 1 84 ? 6.226 4.405 -1.413 1.00 92.25 84 CYS A N 1
ATOM 664 C CA . CYS A 1 84 ? 6.832 5.061 -0.268 1.00 92.25 84 CYS A CA 1
ATOM 665 C C . CYS A 1 84 ? 7.796 6.171 -0.732 1.00 92.25 84 CYS A C 1
ATOM 667 O O . CYS A 1 84 ? 8.811 5.849 -1.348 1.00 92.25 84 CYS A O 1
ATOM 669 N N . PRO A 1 85 ? 7.577 7.444 -0.356 1.00 90.69 85 PRO A N 1
ATOM 670 C CA . PRO A 1 85 ? 8.404 8.564 -0.818 1.00 90.69 85 PRO A CA 1
ATOM 671 C C . PRO A 1 85 ? 9.805 8.579 -0.195 1.00 90.69 85 PRO A C 1
ATOM 673 O O . PRO A 1 85 ? 10.673 9.322 -0.626 1.00 90.69 85 PRO A O 1
ATOM 676 N N . GLU A 1 86 ? 10.040 7.765 0.835 1.00 89.94 86 GLU A N 1
ATOM 677 C CA . GLU A 1 86 ? 11.331 7.701 1.523 1.00 89.94 86 GLU A CA 1
ATOM 678 C C . GLU A 1 86 ? 12.313 6.766 0.816 1.00 89.94 86 GLU A C 1
ATOM 680 O O . GLU A 1 86 ? 13.506 7.047 0.760 1.00 89.94 86 GLU A O 1
ATOM 685 N N . CYS A 1 87 ? 11.831 5.626 0.307 1.00 90.56 87 CYS A N 1
ATOM 686 C CA . CYS A 1 87 ? 12.680 4.683 -0.423 1.00 90.56 87 CYS A CA 1
ATOM 687 C C . CYS A 1 87 ? 12.459 4.691 -1.936 1.00 90.56 87 CYS A C 1
ATOM 689 O O . CYS A 1 87 ? 13.212 4.008 -2.621 1.00 90.56 87 CYS A O 1
ATOM 691 N N . MET A 1 88 ? 11.457 5.429 -2.423 1.00 93.56 88 MET A N 1
ATOM 692 C CA . MET A 1 88 ? 11.182 5.694 -3.840 1.00 93.56 88 MET A CA 1
ATOM 693 C C . MET A 1 88 ? 11.303 4.436 -4.721 1.00 93.56 88 MET A C 1
ATOM 695 O O . MET A 1 88 ? 12.172 4.375 -5.596 1.00 93.56 88 MET A O 1
ATOM 699 N N . PRO A 1 89 ? 10.506 3.377 -4.455 1.00 93.06 89 PRO A N 1
ATOM 700 C CA . PRO A 1 89 ? 10.567 2.135 -5.227 1.00 93.06 89 PRO A CA 1
ATOM 701 C C . PRO A 1 89 ? 10.321 2.335 -6.732 1.00 93.06 89 PRO A C 1
ATOM 703 O O . PRO A 1 89 ? 10.809 1.541 -7.528 1.00 93.06 89 PRO A O 1
ATOM 706 N N . GLU A 1 90 ? 9.630 3.407 -7.120 1.00 94.44 90 GLU A N 1
ATOM 707 C CA . GLU A 1 90 ? 9.395 3.831 -8.502 1.00 94.44 90 GLU A CA 1
ATOM 708 C C . GLU A 1 90 ? 10.669 4.093 -9.315 1.00 94.44 90 GLU A C 1
ATOM 710 O O . GLU A 1 90 ? 10.635 4.036 -10.541 1.00 94.44 90 GLU A O 1
ATOM 715 N N . HIS A 1 91 ? 11.797 4.379 -8.658 1.00 93.56 91 HIS A N 1
ATOM 716 C CA . HIS A 1 91 ? 13.077 4.609 -9.330 1.00 93.56 91 HIS A CA 1
ATOM 717 C C . HIS A 1 91 ? 13.812 3.308 -9.679 1.00 93.56 91 HIS A C 1
ATOM 719 O O . HIS A 1 91 ? 14.874 3.350 -10.300 1.00 93.56 91 HIS A O 1
ATOM 725 N N . GLN A 1 92 ? 13.285 2.149 -9.273 1.00 90.00 92 GLN A N 1
ATOM 726 C CA . GLN A 1 92 ? 13.823 0.863 -9.696 1.00 90.00 92 GLN A CA 1
ATOM 727 C C . GLN A 1 92 ? 13.570 0.655 -11.191 1.00 90.00 92 GLN A C 1
ATOM 729 O O . GLN A 1 92 ? 12.445 0.787 -11.670 1.00 90.00 92 GLN A O 1
ATOM 734 N N . GLU A 1 93 ? 14.609 0.246 -11.918 1.00 89.62 93 GLU A N 1
ATOM 735 C CA . GLU A 1 93 ? 14.481 -0.137 -13.325 1.00 89.62 93 GLU A CA 1
ATOM 736 C C . GLU A 1 93 ? 13.394 -1.210 -13.510 1.00 89.62 93 GLU A C 1
ATOM 738 O O . GLU A 1 93 ? 13.368 -2.218 -12.794 1.00 89.62 93 GLU A O 1
ATOM 743 N N . GLY A 1 94 ? 12.493 -0.975 -14.468 1.00 89.75 94 GLY A N 1
ATOM 744 C CA . GLY A 1 94 ? 11.367 -1.853 -14.781 1.00 89.75 94 GLY A CA 1
ATOM 745 C C . GLY A 1 94 ? 10.161 -1.736 -13.845 1.00 89.75 94 GLY A C 1
ATOM 746 O O . GLY A 1 94 ? 9.191 -2.458 -14.042 1.00 89.75 94 GLY A O 1
ATOM 747 N N . PHE A 1 95 ? 10.172 -0.851 -12.836 1.00 94.06 95 PHE A N 1
ATOM 748 C CA . PHE A 1 95 ? 9.015 -0.667 -11.948 1.00 94.06 95 PHE A CA 1
ATOM 749 C C . PHE A 1 95 ? 7.751 -0.299 -12.737 1.00 94.06 95 PHE A C 1
ATOM 751 O O . PHE A 1 95 ? 6.717 -0.955 -12.607 1.00 94.06 95 PHE A O 1
ATOM 758 N N . TRP A 1 96 ? 7.848 0.723 -13.590 1.00 95.50 96 TRP A N 1
ATOM 759 C CA . TRP A 1 96 ? 6.715 1.216 -14.373 1.00 95.50 96 TRP A CA 1
ATOM 760 C C . TRP A 1 96 ? 6.272 0.252 -15.470 1.00 95.50 96 TRP A C 1
ATOM 762 O O . TRP A 1 96 ? 5.078 0.178 -15.738 1.00 95.50 96 TRP A O 1
ATOM 772 N N . ASP A 1 97 ? 7.183 -0.560 -16.010 1.00 94.94 97 ASP A N 1
ATOM 773 C CA . ASP A 1 97 ? 6.830 -1.622 -16.962 1.00 94.94 97 ASP A CA 1
ATOM 774 C C . ASP A 1 97 ? 5.903 -2.670 -16.325 1.00 94.94 97 ASP A C 1
ATOM 776 O O . ASP A 1 97 ? 5.088 -3.286 -17.005 1.00 94.94 97 ASP A O 1
ATOM 780 N N . VAL A 1 98 ? 6.015 -2.877 -15.007 1.00 94.31 98 VAL A N 1
ATOM 781 C CA . VAL A 1 98 ? 5.197 -3.846 -14.266 1.00 94.31 98 VAL A CA 1
ATOM 782 C C . VAL A 1 98 ? 3.848 -3.262 -13.855 1.00 94.31 98 VAL A C 1
ATOM 784 O O . VAL A 1 98 ? 2.844 -3.972 -13.882 1.00 94.31 98 VAL A O 1
ATOM 787 N N . VAL A 1 99 ? 3.807 -1.996 -13.420 1.00 95.81 99 VAL A N 1
ATOM 788 C CA . VAL A 1 99 ? 2.607 -1.440 -12.766 1.00 95.81 99 VAL A CA 1
ATOM 789 C C . VAL A 1 99 ? 1.934 -0.286 -13.491 1.00 95.81 99 VAL A C 1
ATOM 791 O O . VAL A 1 99 ? 0.817 0.041 -13.106 1.00 95.81 99 VAL A O 1
ATOM 794 N N . GLY A 1 100 ? 2.548 0.320 -14.511 1.00 95.88 100 GLY A N 1
ATOM 795 C CA . GLY A 1 100 ? 2.066 1.555 -15.144 1.00 95.88 100 GLY A CA 1
ATOM 796 C C . GLY A 1 100 ? 0.599 1.480 -15.572 1.00 95.88 100 GLY A C 1
ATOM 797 O O . GLY A 1 100 ? -0.229 2.231 -15.063 1.00 95.88 100 GLY A O 1
ATOM 798 N N . GLU A 1 101 ? 0.245 0.480 -16.384 1.00 94.12 101 GLU A N 1
ATOM 799 C CA . GLU A 1 101 ? -1.142 0.267 -16.833 1.00 94.12 101 GLU A CA 1
ATOM 800 C C . GLU A 1 101 ? -2.114 0.021 -15.664 1.00 94.12 101 GLU A C 1
ATOM 802 O O . GLU A 1 101 ? -3.275 0.434 -15.686 1.00 94.12 101 GLU A O 1
ATOM 807 N N . THR A 1 102 ? -1.651 -0.664 -14.612 1.00 95.06 102 THR A N 1
ATOM 808 C CA . THR A 1 102 ? -2.473 -0.944 -13.423 1.00 95.06 102 THR A CA 1
ATOM 809 C C . THR A 1 102 ? -2.713 0.331 -12.622 1.00 95.06 102 THR A C 1
ATOM 811 O O . THR A 1 102 ? -3.826 0.553 -12.146 1.00 95.06 102 THR A O 1
ATOM 814 N N . VAL A 1 103 ? -1.692 1.179 -12.492 1.00 95.62 103 VAL A N 1
ATOM 815 C CA . VAL A 1 103 ? -1.785 2.470 -11.812 1.00 95.62 103 VAL A CA 1
ATOM 816 C C . VAL A 1 103 ? -2.807 3.365 -12.514 1.00 95.62 103 VAL A C 1
ATOM 818 O O . VAL A 1 103 ? -3.741 3.836 -11.864 1.00 95.62 103 VAL A O 1
ATOM 821 N N . GLU A 1 104 ? -2.688 3.540 -13.829 1.00 93.38 104 GLU A N 1
ATOM 822 C CA . GLU A 1 104 ? -3.618 4.355 -14.622 1.00 93.38 104 GLU A CA 1
ATOM 823 C C . GLU A 1 104 ? -5.064 3.864 -14.463 1.00 93.38 104 GLU A C 1
ATOM 825 O O . GLU A 1 104 ? -5.975 4.642 -14.173 1.00 93.38 104 GLU A O 1
ATOM 830 N N . LYS A 1 105 ? -5.269 2.545 -14.555 1.00 91.81 105 LYS A N 1
ATOM 831 C CA . LYS A 1 105 ? -6.592 1.923 -14.444 1.00 91.81 105 LYS A CA 1
ATOM 832 C C . LYS A 1 105 ? -7.231 2.080 -13.063 1.00 91.81 105 LYS A C 1
ATOM 834 O O . LYS A 1 105 ? -8.440 2.285 -12.979 1.00 91.81 105 LYS A O 1
ATOM 839 N N . ILE A 1 106 ? -6.466 1.885 -11.989 1.00 92.44 106 ILE A N 1
ATOM 840 C CA . ILE A 1 106 ? -7.007 1.818 -10.620 1.00 92.44 106 ILE A CA 1
ATOM 841 C C . ILE A 1 106 ? -7.165 3.206 -10.009 1.00 92.44 106 ILE A C 1
ATOM 843 O O . ILE A 1 106 ? -8.134 3.450 -9.291 1.00 92.44 106 ILE A O 1
ATOM 847 N N . TYR A 1 107 ? -6.223 4.107 -10.276 1.00 90.56 107 TYR A N 1
ATOM 848 C CA . TYR A 1 107 ? -6.161 5.396 -9.593 1.00 90.56 107 TYR A CA 1
ATOM 849 C C . TYR A 1 107 ? -6.743 6.546 -10.411 1.00 90.56 107 TYR A C 1
ATOM 851 O O . TYR A 1 107 ? -6.951 7.614 -9.842 1.00 90.56 107 TYR A O 1
ATOM 859 N N . GLY A 1 108 ? -7.039 6.334 -11.700 1.00 84.81 108 GLY A N 1
ATOM 860 C CA . GLY A 1 108 ? -7.661 7.349 -12.554 1.00 84.81 108 GLY A CA 1
ATOM 861 C C . GLY A 1 108 ? -6.847 8.642 -12.619 1.00 84.81 108 GLY A C 1
ATOM 862 O O . GLY A 1 108 ? -7.425 9.725 -12.613 1.00 84.81 108 GLY A O 1
ATOM 863 N N . ILE A 1 109 ? -5.520 8.515 -12.595 1.00 85.94 109 ILE A N 1
ATOM 864 C CA . ILE A 1 109 ? -4.577 9.634 -12.643 1.00 85.94 109 ILE A CA 1
ATOM 865 C C . ILE A 1 109 ? -4.251 10.006 -14.088 1.00 85.94 109 ILE A C 1
ATOM 867 O O . ILE A 1 109 ? -4.252 9.143 -14.966 1.00 85.94 109 ILE A O 1
ATOM 871 N N . ASP A 1 110 ? -3.938 11.282 -14.314 1.00 84.69 110 ASP A N 1
ATOM 872 C CA . ASP A 1 110 ? -3.629 11.799 -15.650 1.00 84.69 110 ASP A CA 1
ATOM 873 C C . ASP A 1 110 ? -2.234 11.373 -16.126 1.00 84.69 110 ASP A C 1
ATOM 875 O O . ASP A 1 110 ? -2.027 11.135 -17.317 1.00 84.69 110 ASP A O 1
ATOM 879 N N . THR A 1 111 ? -1.272 11.280 -15.202 1.00 91.38 111 THR A N 1
ATOM 880 C CA . THR A 1 111 ? 0.098 10.838 -15.489 1.00 91.38 111 THR A CA 1
ATOM 881 C C . THR A 1 111 ? 0.667 9.994 -14.349 1.00 91.38 111 THR A C 1
ATOM 883 O O . THR A 1 111 ? 0.195 10.058 -13.214 1.00 91.38 111 THR A O 1
ATOM 886 N N . LEU A 1 112 ? 1.713 9.206 -14.618 1.00 92.75 112 LEU A N 1
ATOM 887 C CA . LEU A 1 112 ? 2.370 8.390 -13.587 1.00 92.75 112 LEU A CA 1
ATOM 888 C C . LEU A 1 112 ? 3.090 9.243 -12.528 1.00 92.75 112 LEU A C 1
ATOM 890 O O . LEU A 1 112 ? 3.243 8.807 -11.387 1.00 92.75 112 LEU A O 1
ATOM 894 N N . GLU A 1 113 ? 3.484 10.473 -12.859 1.00 91.88 113 GLU A N 1
ATOM 895 C CA . GLU A 1 113 ? 4.047 11.436 -11.907 1.00 91.88 113 GLU A CA 1
ATOM 896 C C . GLU A 1 113 ? 3.043 11.800 -10.804 1.00 91.88 113 GLU A C 1
ATOM 898 O O . GLU A 1 113 ? 3.422 11.956 -9.640 1.00 91.88 113 GLU A O 1
ATOM 903 N N . ASP A 1 114 ? 1.750 11.835 -11.128 1.00 92.88 114 ASP A N 1
ATOM 904 C CA . ASP A 1 114 ? 0.694 12.120 -10.154 1.00 92.88 114 ASP A CA 1
ATOM 905 C C . ASP A 1 114 ? 0.551 11.010 -9.107 1.00 92.88 114 ASP A C 1
ATOM 907 O O . ASP A 1 114 ? 0.105 11.258 -7.987 1.00 92.88 114 ASP A O 1
ATOM 911 N N . PHE A 1 115 ? 0.979 9.785 -9.432 1.00 93.75 115 PHE A N 1
ATOM 912 C CA . PHE A 1 115 ? 0.987 8.665 -8.491 1.00 93.75 115 PHE A CA 1
ATOM 913 C C . PHE A 1 115 ? 1.995 8.857 -7.353 1.00 93.75 115 PHE A C 1
ATOM 915 O O . PHE A 1 115 ? 1.783 8.411 -6.217 1.00 93.75 115 PHE A O 1
ATOM 922 N N . VAL A 1 116 ? 3.132 9.480 -7.668 1.00 93.12 116 VAL A N 1
ATOM 923 C CA . VAL A 1 116 ? 4.242 9.656 -6.726 1.00 93.12 116 VAL A CA 1
ATOM 924 C C . VAL A 1 116 ? 4.153 10.987 -5.984 1.00 93.12 116 VAL A C 1
ATOM 926 O O . VAL A 1 116 ? 4.632 11.070 -4.850 1.00 93.12 116 VAL A O 1
ATOM 929 N N . ASP A 1 117 ? 3.461 11.975 -6.556 1.00 90.94 117 ASP A N 1
ATOM 930 C CA . ASP A 1 117 ? 3.160 13.261 -5.933 1.00 90.94 117 ASP A CA 1
ATOM 931 C C . ASP A 1 117 ? 2.278 13.088 -4.683 1.00 90.94 117 ASP A C 1
ATOM 933 O O . ASP A 1 117 ? 1.124 12.675 -4.755 1.00 90.94 117 ASP A O 1
ATOM 937 N N . LYS A 1 118 ? 2.811 13.422 -3.502 1.00 86.31 118 LYS A N 1
ATOM 938 C CA . LYS A 1 118 ? 2.087 13.278 -2.226 1.00 86.31 118 LYS A CA 1
ATOM 939 C C . LYS A 1 118 ? 1.118 14.417 -1.927 1.00 86.31 118 LYS A C 1
ATOM 941 O O . LYS A 1 118 ? 0.354 14.295 -0.970 1.00 86.31 118 LYS A O 1
ATOM 946 N N . GLU A 1 119 ? 1.115 15.481 -2.721 1.00 86.44 119 GLU A N 1
ATOM 947 C CA . GLU A 1 119 ? 0.067 16.500 -2.676 1.00 86.44 119 GLU A CA 1
ATOM 948 C C . GLU A 1 119 ? -1.198 16.001 -3.384 1.00 86.44 119 GLU A C 1
ATOM 950 O O . GLU A 1 119 ? -2.299 16.183 -2.865 1.00 86.44 119 GLU A O 1
ATOM 955 N N . LYS A 1 120 ? -1.041 15.290 -4.510 1.00 88.62 120 LYS A N 1
ATOM 956 C CA . LYS A 1 120 ? -2.147 14.645 -5.243 1.00 88.62 120 LYS A CA 1
ATOM 957 C C . LYS A 1 120 ? -2.561 13.309 -4.626 1.00 88.62 120 LYS A C 1
ATOM 959 O O . LYS A 1 120 ? -3.747 13.028 -4.465 1.00 88.62 120 LYS A O 1
ATOM 964 N N . MET A 1 121 ? -1.577 12.508 -4.229 1.00 88.44 121 MET A N 1
ATOM 965 C CA . MET A 1 121 ? -1.725 11.165 -3.671 1.00 88.44 121 MET A CA 1
ATOM 96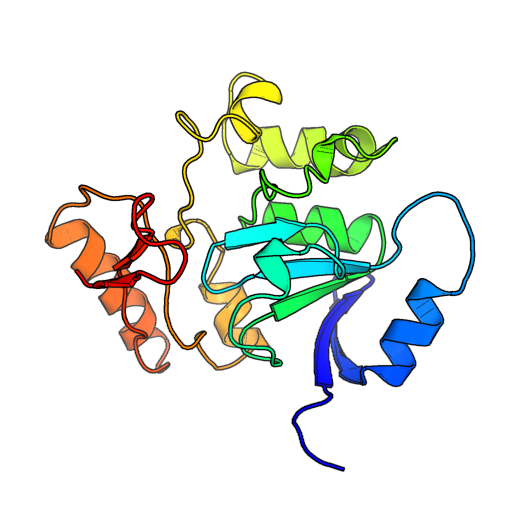6 C C . MET A 1 121 ? -1.123 11.090 -2.257 1.00 88.44 121 MET A C 1
ATOM 968 O O . MET A 1 121 ? -0.105 10.421 -2.029 1.00 88.44 121 MET A O 1
ATOM 972 N N . PRO A 1 122 ? -1.747 11.756 -1.261 1.00 86.69 122 PRO A N 1
ATOM 973 C CA . PRO A 1 122 ? -1.255 11.777 0.115 1.00 86.69 122 PRO A CA 1
ATOM 974 C C . PRO A 1 122 ? -1.332 10.392 0.746 1.00 86.69 122 PRO A C 1
ATOM 976 O O . PRO A 1 122 ? -2.075 9.536 0.274 1.00 86.69 122 PRO A O 1
ATOM 979 N N . PHE A 1 123 ? -0.634 10.165 1.860 1.00 84.75 123 PHE A N 1
ATOM 980 C CA . PHE A 1 123 ? -0.780 8.933 2.641 1.00 84.75 123 PHE A CA 1
ATOM 981 C C . PHE A 1 123 ? -2.235 8.736 3.089 1.00 84.75 123 PHE A C 1
ATOM 983 O O . PHE A 1 123 ? -2.738 9.470 3.937 1.00 84.75 123 PHE A O 1
ATOM 990 N N . ASP A 1 124 ? -2.901 7.738 2.515 1.00 91.44 124 ASP A N 1
ATOM 991 C CA . ASP A 1 124 ? -4.276 7.384 2.841 1.00 91.44 124 ASP A CA 1
ATOM 992 C C . ASP A 1 124 ? -4.441 5.876 2.732 1.00 91.44 124 ASP A C 1
ATOM 994 O O . ASP A 1 124 ? -4.543 5.303 1.643 1.00 91.44 124 ASP A O 1
ATOM 998 N N . ALA A 1 125 ? -4.457 5.229 3.887 1.00 93.00 125 ALA A N 1
ATOM 999 C CA . ALA A 1 125 ? -4.685 3.806 3.962 1.00 93.00 125 ALA A CA 1
ATOM 1000 C C . ALA A 1 125 ? -6.144 3.428 3.655 1.00 93.00 125 ALA A C 1
ATOM 1002 O O . ALA A 1 125 ? -6.397 2.252 3.426 1.00 93.00 125 ALA A O 1
ATOM 1003 N N . ARG A 1 126 ? -7.105 4.366 3.577 1.00 92.56 126 ARG A N 1
ATOM 1004 C CA . ARG A 1 126 ? -8.493 4.055 3.171 1.00 92.56 126 ARG A CA 1
ATOM 1005 C C . ARG A 1 126 ? -8.597 3.525 1.742 1.00 92.56 126 ARG A C 1
ATOM 1007 O O . ARG A 1 126 ? -9.528 2.789 1.450 1.00 92.56 126 ARG A O 1
ATOM 1014 N N . ARG A 1 127 ? -7.646 3.878 0.868 1.00 92.44 127 ARG A N 1
ATOM 1015 C CA . ARG A 1 127 ? -7.591 3.389 -0.524 1.00 92.44 127 ARG A CA 1
ATOM 1016 C C . ARG A 1 127 ? -7.245 1.911 -0.630 1.00 92.44 127 ARG A C 1
ATOM 1018 O O . ARG A 1 127 ? -7.478 1.309 -1.671 1.00 92.44 127 ARG A O 1
ATOM 1025 N N . VAL A 1 128 ? -6.653 1.344 0.419 1.00 94.69 128 VAL A N 1
ATOM 1026 C CA . VAL A 1 128 ? -6.332 -0.076 0.439 1.00 94.69 128 VAL A CA 1
ATOM 1027 C C . VAL A 1 128 ? -7.632 -0.876 0.388 1.00 94.69 128 VAL A C 1
ATOM 1029 O O . VAL A 1 128 ? -8.590 -0.558 1.091 1.00 94.69 128 VAL A O 1
ATOM 1032 N N . ASN A 1 129 ? -7.665 -1.934 -0.420 1.00 94.44 129 ASN A N 1
ATOM 1033 C CA . ASN A 1 129 ? -8.799 -2.845 -0.508 1.00 94.44 129 ASN A CA 1
ATOM 1034 C C . ASN A 1 129 ? -8.880 -3.713 0.757 1.00 94.44 129 ASN A C 1
ATOM 1036 O O . ASN A 1 129 ? -8.434 -4.864 0.804 1.00 94.44 129 ASN A O 1
ATOM 1040 N N . TRP A 1 130 ? -9.423 -3.117 1.816 1.00 92.69 130 TRP A N 1
ATOM 1041 C CA . TRP A 1 130 ? -9.534 -3.746 3.120 1.00 92.69 130 TRP A CA 1
ATOM 1042 C C . TRP A 1 130 ? -10.477 -4.939 3.125 1.00 92.69 130 TRP A C 1
ATOM 1044 O O . TRP A 1 130 ? -10.261 -5.842 3.918 1.00 92.69 130 TRP A O 1
ATOM 1054 N N . GLU A 1 131 ? -11.475 -4.989 2.244 1.00 91.50 131 GLU A N 1
ATOM 1055 C CA . GLU A 1 131 ? -12.380 -6.137 2.149 1.00 91.50 131 GLU A CA 1
ATOM 1056 C C . GLU A 1 131 ? -11.583 -7.406 1.833 1.00 91.50 131 GLU A C 1
ATOM 1058 O O . GLU A 1 131 ? -11.597 -8.365 2.606 1.00 91.50 131 GLU A O 1
ATOM 1063 N N . VAL A 1 132 ? -10.770 -7.365 0.774 1.00 92.88 132 VAL A N 1
ATOM 1064 C CA . VAL A 1 132 ? -9.875 -8.473 0.424 1.00 92.88 132 VAL A CA 1
ATOM 1065 C C . VAL A 1 132 ? -8.887 -8.744 1.557 1.00 92.88 132 VAL A C 1
ATOM 1067 O O . VAL A 1 132 ? -8.734 -9.887 1.987 1.00 92.88 132 VAL A O 1
ATOM 1070 N N . LEU A 1 133 ? -8.231 -7.712 2.093 1.00 92.75 133 LEU A N 1
ATOM 1071 C CA . LEU A 1 133 ? -7.207 -7.919 3.118 1.00 92.75 133 LEU A CA 1
ATOM 1072 C C . LEU A 1 133 ? -7.756 -8.470 4.434 1.00 92.75 133 LEU A C 1
ATOM 1074 O O . LEU A 1 133 ? -7.057 -9.242 5.083 1.00 92.75 133 LEU A O 1
ATOM 1078 N N . MET A 1 134 ? -8.979 -8.126 4.835 1.00 90.50 134 MET A N 1
ATOM 1079 C CA . MET A 1 134 ? -9.579 -8.661 6.057 1.00 90.50 134 MET A CA 1
ATOM 1080 C C . MET A 1 134 ? -9.925 -10.144 5.909 1.00 90.50 134 MET A C 1
ATOM 1082 O O . MET A 1 134 ? -9.729 -10.886 6.868 1.00 90.50 134 MET A O 1
ATOM 1086 N N . THR A 1 135 ? -10.316 -10.612 4.716 1.00 89.94 135 THR A N 1
ATOM 1087 C CA . THR A 1 135 ? -10.530 -12.056 4.474 1.00 89.94 135 THR A CA 1
ATOM 1088 C C . THR A 1 135 ? -9.246 -12.883 4.567 1.00 89.94 135 THR A C 1
ATOM 1090 O O . THR A 1 135 ? -9.291 -14.046 4.960 1.00 89.94 135 THR A O 1
ATOM 1093 N N . VAL A 1 136 ? -8.097 -12.285 4.237 1.00 90.88 136 VAL A N 1
ATOM 1094 C CA . VAL A 1 136 ? -6.795 -12.964 4.252 1.00 90.88 136 VAL A CA 1
ATOM 1095 C C . VAL A 1 136 ? -6.123 -12.837 5.615 1.00 90.88 136 VA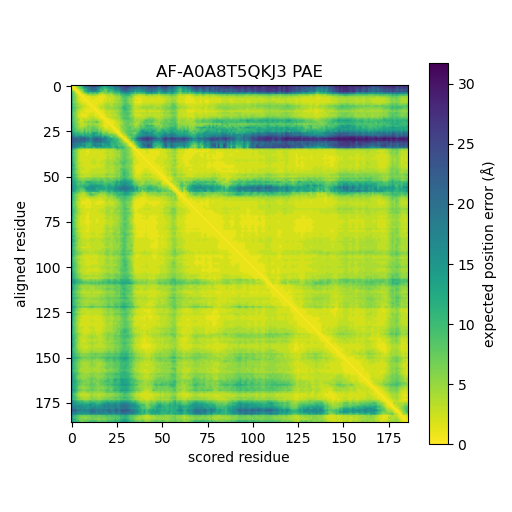L A C 1
ATOM 1097 O O . VAL A 1 136 ? -5.725 -13.826 6.219 1.00 90.88 136 VAL A O 1
ATOM 1100 N N . ILE A 1 137 ? -5.970 -11.607 6.102 1.00 90.69 137 ILE A N 1
ATOM 1101 C CA . ILE A 1 137 ? -5.163 -11.293 7.285 1.00 90.69 137 ILE A CA 1
ATOM 1102 C C . ILE A 1 137 ? -5.956 -11.538 8.570 1.00 90.69 137 ILE A C 1
ATOM 1104 O O . ILE A 1 137 ? -5.366 -11.900 9.589 1.00 90.69 137 ILE A O 1
ATOM 1108 N N . GLY A 1 138 ? -7.278 -11.335 8.534 1.00 87.94 138 GLY A N 1
ATOM 1109 C CA . GLY A 1 138 ? -8.181 -11.536 9.672 1.00 87.94 138 GLY A CA 1
ATOM 1110 C C . GLY A 1 138 ? -7.985 -10.552 10.828 1.00 87.94 138 GLY A C 1
ATOM 1111 O O . GLY A 1 138 ? -8.583 -10.721 11.889 1.00 87.94 138 GLY A O 1
ATOM 1112 N N . LYS A 1 139 ? -7.122 -9.541 10.665 1.00 89.06 139 LYS A N 1
ATOM 1113 C CA . LYS A 1 139 ? -6.797 -8.566 11.707 1.00 89.06 139 LYS A CA 1
ATOM 1114 C C . LYS A 1 139 ? -6.347 -7.236 11.109 1.00 89.06 139 LYS A C 1
ATOM 1116 O O . LYS A 1 139 ? -5.566 -7.209 10.160 1.00 89.06 139 LYS A O 1
ATOM 1121 N N . ALA A 1 140 ? -6.792 -6.143 11.719 1.00 89.94 140 ALA A N 1
ATOM 1122 C CA . ALA A 1 140 ? -6.338 -4.798 11.395 1.00 89.94 140 ALA A CA 1
ATOM 1123 C C . ALA A 1 140 ? -4.936 -4.506 11.981 1.00 89.94 140 ALA A C 1
ATOM 1125 O O . ALA A 1 140 ? -4.566 -5.081 13.016 1.00 89.94 140 ALA A O 1
ATOM 1126 N N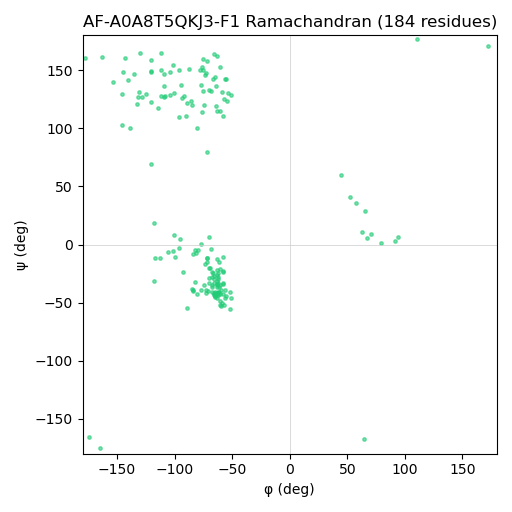 . PRO A 1 141 ? -4.151 -3.603 11.364 1.00 91.69 141 PRO A N 1
ATOM 1127 C CA . PRO A 1 141 ? -2.924 -3.092 11.975 1.00 91.69 141 PRO A CA 1
ATOM 1128 C C . PRO A 1 141 ? -3.233 -2.324 13.263 1.00 91.69 141 PRO A C 1
ATOM 1130 O O . PRO A 1 141 ? -4.355 -1.880 13.483 1.00 91.69 141 PRO A O 1
ATOM 1133 N N . GLY A 1 142 ? -2.229 -2.105 14.113 1.00 90.69 142 GLY A N 1
ATOM 1134 C CA . GLY A 1 142 ? -2.417 -1.425 15.400 1.00 90.69 142 GLY A CA 1
ATOM 1135 C C . GLY A 1 142 ? -2.879 0.036 15.305 1.00 90.69 142 GLY A C 1
ATOM 1136 O O . GLY A 1 142 ? -3.252 0.610 16.323 1.00 90.69 142 GLY A O 1
ATOM 1137 N N . ARG A 1 143 ? -2.822 0.647 14.115 1.00 90.62 143 ARG A N 1
ATOM 1138 C CA . ARG A 1 143 ? -3.382 1.966 13.780 1.00 90.62 143 ARG A CA 1
ATOM 1139 C C . ARG A 1 143 ? -3.484 2.130 12.265 1.00 90.62 143 ARG A C 1
ATOM 1141 O O . ARG A 1 143 ? -2.762 1.454 11.533 1.00 90.62 143 ARG A O 1
ATOM 1148 N N . ILE A 1 144 ? -4.299 3.075 11.810 1.00 92.50 144 ILE A N 1
ATOM 1149 C CA . ILE A 1 144 ? -4.438 3.430 10.396 1.00 92.50 144 ILE A CA 1
ATOM 1150 C C . ILE A 1 144 ? -4.185 4.925 10.197 1.00 92.50 144 ILE A C 1
ATOM 1152 O O . ILE A 1 144 ? -4.764 5.766 10.884 1.00 92.50 144 ILE A O 1
ATOM 1156 N N . TYR A 1 145 ? -3.314 5.238 9.241 1.00 91.50 145 TYR A N 1
ATOM 1157 C CA . TYR A 1 145 ? -2.969 6.587 8.825 1.00 91.50 145 TYR A CA 1
ATOM 1158 C C . TYR A 1 145 ? -3.828 7.020 7.638 1.00 91.50 145 TYR A C 1
ATOM 1160 O O . TYR A 1 145 ? -3.863 6.359 6.599 1.00 91.50 145 TYR A O 1
ATOM 1168 N N . VAL A 1 146 ? -4.479 8.163 7.794 1.00 92.62 146 VAL A N 1
ATOM 1169 C CA . VAL A 1 146 ? -5.296 8.826 6.780 1.00 92.62 146 VAL A CA 1
ATOM 1170 C C . VAL A 1 146 ? -4.874 10.302 6.665 1.00 92.62 146 VAL A C 1
ATOM 1172 O O . VAL A 1 146 ? -4.155 10.798 7.546 1.00 92.62 146 VAL A O 1
ATOM 1175 N N . PRO A 1 147 ? -5.264 11.022 5.597 1.00 90.69 147 PRO A N 1
ATOM 1176 C CA . PRO A 1 147 ? -4.916 12.425 5.419 1.00 90.69 147 PRO A CA 1
ATOM 1177 C C . PRO A 1 147 ? -5.457 13.285 6.555 1.00 90.69 147 PRO A C 1
ATOM 1179 O O . PRO A 1 147 ? -6.478 12.965 7.152 1.00 90.69 147 PRO A O 1
ATOM 1182 N N . LYS A 1 148 ? -4.792 14.408 6.829 1.00 90.12 148 LYS A N 1
ATOM 1183 C CA . LYS A 1 148 ? -5.311 15.422 7.751 1.00 90.12 148 LYS A CA 1
ATOM 1184 C C . LYS A 1 148 ? -6.472 16.177 7.091 1.00 90.12 148 LYS A C 1
ATOM 1186 O O . LYS A 1 148 ? -6.435 16.445 5.898 1.00 90.12 148 LYS A O 1
ATOM 1191 N N . GLY A 1 149 ? -7.449 16.606 7.889 1.00 89.56 149 GLY A N 1
ATOM 1192 C CA . GLY A 1 149 ? -8.571 17.437 7.440 1.00 89.56 149 GLY A CA 1
ATOM 1193 C C . GLY A 1 149 ? -9.827 16.688 6.986 1.00 89.56 149 GLY A C 1
ATOM 1194 O O . GLY A 1 149 ? -10.778 17.353 6.593 1.00 89.56 149 GLY A O 1
ATOM 1195 N N . LEU A 1 150 ? -9.869 15.353 7.079 1.00 90.25 150 LEU A N 1
ATOM 1196 C CA . LEU A 1 150 ? -11.100 14.588 6.837 1.00 90.25 150 LEU A CA 1
ATOM 1197 C C . LEU A 1 150 ? -12.260 15.035 7.733 1.00 90.25 150 LEU A C 1
ATOM 1199 O O . LEU A 1 150 ? -12.068 15.337 8.916 1.00 90.25 150 LEU A O 1
ATOM 1203 N N . GLY A 1 151 ? -13.467 15.033 7.167 1.00 91.69 151 GLY A N 1
ATOM 1204 C CA . GLY A 1 151 ? -14.695 15.313 7.903 1.00 91.69 151 GLY A CA 1
ATOM 1205 C C . GLY A 1 151 ? -15.087 14.180 8.857 1.00 91.69 151 GLY A C 1
ATOM 1206 O O . GLY A 1 151 ? -14.739 13.016 8.658 1.00 91.69 151 GLY A O 1
ATOM 1207 N N . VAL A 1 152 ? -15.887 14.503 9.880 1.00 90.38 152 VAL A N 1
ATOM 1208 C CA . VAL A 1 152 ? -16.379 13.522 10.872 1.00 90.38 152 VAL A CA 1
ATOM 1209 C C . VAL A 1 152 ? -17.128 12.363 10.207 1.00 90.38 152 VAL A C 1
ATOM 1211 O O . VAL A 1 152 ? -16.959 11.213 10.614 1.00 90.38 152 VAL A O 1
ATOM 1214 N N . ALA A 1 153 ? -17.930 12.649 9.177 1.00 92.50 153 ALA A N 1
ATOM 1215 C CA . ALA A 1 153 ? -18.672 11.632 8.434 1.00 92.50 153 ALA A CA 1
ATOM 1216 C C . ALA A 1 153 ? -17.732 10.643 7.727 1.00 92.50 153 ALA A C 1
ATOM 1218 O O . ALA A 1 153 ? -17.890 9.440 7.895 1.00 92.50 153 ALA A O 1
ATOM 1219 N N . GLU A 1 154 ? -16.695 11.135 7.042 1.00 91.81 154 GLU A N 1
ATOM 1220 C CA . GLU A 1 154 ? -15.731 10.286 6.331 1.00 91.81 154 GLU A CA 1
ATOM 1221 C C . GLU A 1 154 ? -14.970 9.347 7.268 1.00 91.81 154 GLU A C 1
ATOM 1223 O O . GLU A 1 154 ? -14.782 8.167 6.968 1.00 91.81 154 GLU A O 1
ATOM 1228 N N . VAL A 1 155 ? -14.529 9.862 8.420 1.00 91.50 155 VAL A N 1
ATOM 1229 C CA . VAL A 1 155 ? -13.847 9.040 9.427 1.00 91.50 155 VAL A CA 1
ATOM 1230 C C . VAL A 1 155 ? -14.813 8.006 10.004 1.00 91.50 155 VAL A C 1
ATOM 1232 O O . VAL A 1 155 ? -14.437 6.849 10.190 1.00 91.50 155 VAL A O 1
ATOM 1235 N N . SER A 1 156 ? -16.058 8.403 10.269 1.00 91.38 156 SER A N 1
ATOM 1236 C CA . SER A 1 156 ? -17.086 7.514 10.822 1.00 91.38 156 SER A CA 1
ATOM 1237 C C . SER A 1 156 ? -17.462 6.396 9.851 1.00 91.38 156 SER A C 1
ATOM 1239 O O . SER A 1 156 ? -17.565 5.245 10.269 1.00 91.38 156 SER A O 1
ATOM 1241 N N . ASP A 1 157 ? -17.611 6.703 8.562 1.00 91.06 157 ASP A N 1
ATOM 1242 C CA . ASP A 1 157 ? -17.895 5.718 7.517 1.00 91.06 157 ASP A CA 1
ATOM 1243 C C . ASP A 1 157 ? -16.758 4.699 7.389 1.00 91.06 157 ASP A C 1
ATOM 1245 O O . ASP A 1 157 ? -17.006 3.494 7.328 1.00 91.06 157 ASP A O 1
ATOM 1249 N N . PHE A 1 158 ? -15.506 5.157 7.445 1.00 91.06 158 PHE A N 1
ATOM 1250 C CA . PHE A 1 158 ? -14.357 4.259 7.413 1.00 91.06 158 PHE A CA 1
ATOM 1251 C C . PHE A 1 158 ? -14.245 3.390 8.676 1.00 91.06 158 PHE A C 1
ATOM 1253 O O . PHE A 1 158 ? -13.987 2.191 8.585 1.00 91.06 158 PHE A O 1
ATOM 1260 N N . LYS A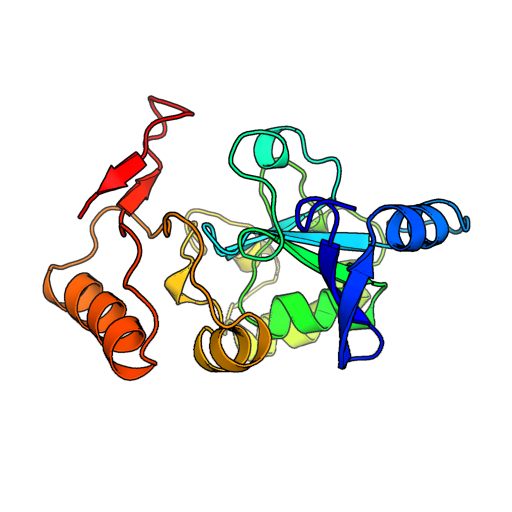 1 159 ? -14.498 3.953 9.866 1.00 90.56 159 LYS A N 1
ATOM 1261 C CA . LYS A 1 159 ? -14.561 3.176 11.117 1.00 90.56 159 LYS A CA 1
ATOM 1262 C C . LYS A 1 159 ? -15.709 2.148 11.078 1.00 90.56 159 LYS A C 1
ATOM 1264 O O . LYS A 1 159 ? -15.535 1.034 11.569 1.00 90.56 159 LYS A O 1
ATOM 1269 N N . ARG A 1 160 ? -16.857 2.483 10.466 1.00 89.62 160 ARG A N 1
ATOM 1270 C CA . ARG A 1 160 ? -18.006 1.569 10.305 1.00 89.62 160 ARG A CA 1
ATOM 1271 C C . ARG A 1 160 ? -17.664 0.361 9.437 1.00 89.62 160 ARG A C 1
ATOM 1273 O O . ARG A 1 160 ? -18.009 -0.745 9.830 1.00 89.62 160 ARG A O 1
ATOM 1280 N N . PHE A 1 161 ? -16.924 0.551 8.344 1.00 87.62 161 PHE A N 1
ATOM 1281 C CA . PHE A 1 161 ? -16.462 -0.560 7.507 1.00 87.62 161 PHE A CA 1
ATOM 1282 C C . PHE A 1 161 ? -15.771 -1.663 8.335 1.00 87.62 161 PHE A C 1
ATOM 1284 O O . PHE A 1 161 ? -16.099 -2.838 8.194 1.00 87.62 161 PHE A O 1
ATOM 1291 N N . PHE A 1 162 ? -14.870 -1.305 9.259 1.00 86.25 162 PHE A N 1
ATOM 1292 C CA . PHE A 1 162 ? -14.203 -2.304 10.105 1.00 86.25 162 PHE A CA 1
ATOM 1293 C C . PHE A 1 162 ? -15.179 -3.027 11.041 1.00 86.25 162 PHE A C 1
ATOM 1295 O O . PHE A 1 162 ? -15.099 -4.251 11.156 1.00 86.25 162 PHE A O 1
ATOM 1302 N N . ASN A 1 163 ? -16.139 -2.308 11.635 1.00 84.62 163 ASN A N 1
ATOM 1303 C CA . ASN A 1 163 ? -17.193 -2.927 12.447 1.00 84.62 163 ASN A CA 1
ATOM 1304 C C . ASN A 1 163 ? -17.992 -3.967 11.649 1.00 84.62 163 ASN A C 1
ATOM 1306 O O . ASN A 1 163 ? -18.237 -5.060 12.159 1.00 84.62 163 ASN A O 1
ATOM 1310 N N . ASP A 1 164 ? -18.339 -3.659 10.398 1.00 86.88 164 ASP A N 1
ATOM 1311 C CA . ASP A 1 164 ? -19.123 -4.549 9.534 1.00 86.88 164 ASP A CA 1
ATOM 1312 C C . ASP A 1 164 ? -18.343 -5.823 9.154 1.00 86.88 164 ASP A C 1
ATOM 1314 O O . ASP A 1 164 ? -18.934 -6.886 8.968 1.00 86.88 164 ASP A O 1
ATOM 1318 N N . THR A 1 165 ? -17.007 -5.757 9.117 1.00 81.62 165 THR A N 1
ATOM 1319 C CA . THR A 1 165 ? -16.139 -6.932 8.897 1.00 81.62 165 THR A CA 1
ATOM 1320 C C . THR A 1 165 ? -15.913 -7.797 10.145 1.00 81.62 165 THR A C 1
ATOM 1322 O O . THR A 1 165 ? -15.255 -8.833 10.060 1.00 81.62 165 THR A O 1
ATOM 1325 N N . GLY A 1 166 ? -16.422 -7.392 11.316 1.00 82.56 166 GLY A N 1
ATOM 1326 C CA . GLY A 1 166 ? -16.200 -8.097 12.585 1.00 82.56 166 GLY A CA 1
ATOM 1327 C C . GLY A 1 166 ? -14.768 -7.986 13.129 1.00 82.56 166 GLY A C 1
ATOM 1328 O O . GLY A 1 166 ? -14.419 -8.667 14.096 1.00 82.56 166 GLY A O 1
ATOM 1329 N N . VAL A 1 167 ? -13.934 -7.132 12.531 1.00 84.50 167 VAL A N 1
ATOM 1330 C CA . VAL A 1 167 ? -12.565 -6.855 12.974 1.00 84.50 167 VAL A CA 1
ATOM 1331 C C . VAL A 1 167 ? -12.571 -5.621 13.870 1.00 84.50 167 VAL A C 1
ATOM 1333 O O . VAL A 1 167 ? -13.228 -4.624 13.579 1.00 84.50 167 VAL A O 1
ATOM 1336 N N . ALA A 1 168 ? -11.816 -5.670 14.970 1.00 86.94 168 ALA A N 1
ATOM 1337 C CA . ALA A 1 168 ? -11.693 -4.530 15.872 1.00 86.94 168 ALA A CA 1
ATOM 1338 C C . ALA A 1 168 ? -11.183 -3.292 15.117 1.00 86.94 168 ALA A C 1
ATOM 1340 O O . ALA A 1 168 ? -10.124 -3.339 14.486 1.00 86.94 168 ALA A O 1
ATOM 1341 N N . VAL A 1 169 ? -11.932 -2.191 15.214 1.00 87.94 169 VAL A N 1
ATOM 1342 C CA . VAL A 1 169 ? -11.576 -0.920 14.579 1.00 87.94 169 VAL A CA 1
ATOM 1343 C C . VAL A 1 169 ? -10.274 -0.404 15.195 1.00 87.94 169 VAL A C 1
ATOM 1345 O O . VAL A 1 169 ? -10.229 -0.161 16.405 1.00 87.94 169 VAL A O 1
ATOM 1348 N N . PRO A 1 170 ? -9.204 -0.231 14.408 1.00 90.75 170 PRO A N 1
ATOM 1349 C CA . PRO A 1 170 ? -7.973 0.336 14.927 1.00 90.75 170 PRO A CA 1
ATOM 1350 C C . PRO A 1 170 ? -8.116 1.854 15.122 1.00 90.75 170 PRO A C 1
ATOM 1352 O O . PRO A 1 170 ? -8.955 2.483 14.472 1.00 90.75 170 PRO A O 1
ATOM 1355 N N . PRO A 1 171 ? -7.270 2.483 15.955 1.00 92.31 171 PRO A N 1
ATOM 1356 C CA . PRO A 1 171 ? -7.139 3.935 15.984 1.00 92.31 171 PRO A CA 1
ATOM 1357 C C . PRO A 1 171 ? -6.904 4.488 14.572 1.00 92.31 171 PRO A C 1
ATOM 1359 O O . PRO A 1 171 ? -5.998 4.032 13.868 1.00 92.31 171 PRO A O 1
ATOM 1362 N N . VAL A 1 172 ? -7.701 5.477 14.164 1.00 93.12 172 VAL A N 1
ATOM 1363 C CA . VAL A 1 172 ? -7.601 6.140 12.852 1.00 93.12 172 VAL A CA 1
ATOM 1364 C C . VAL A 1 172 ? -7.129 7.566 13.068 1.00 93.12 172 VAL A C 1
ATOM 1366 O O . VAL A 1 172 ? -7.703 8.294 13.870 1.00 93.12 172 VAL A O 1
ATOM 1369 N N . GLY A 1 173 ? -6.081 7.974 12.367 1.00 92.50 173 GLY A N 1
ATOM 1370 C CA . GLY A 1 173 ? -5.437 9.257 12.610 1.00 92.50 173 GLY A CA 1
ATOM 1371 C C . GLY A 1 173 ? -4.518 9.666 11.478 1.00 92.50 173 GLY A C 1
ATOM 1372 O O . GLY A 1 173 ? -4.423 8.979 10.470 1.00 92.50 173 GLY A O 1
ATOM 1373 N N . TRP A 1 174 ? -3.810 10.773 11.645 1.00 90.50 174 TRP A N 1
ATOM 1374 C CA . TRP A 1 174 ? -2.864 11.271 10.653 1.00 90.50 174 TRP A CA 1
ATOM 1375 C C . TRP A 1 174 ? -1.454 11.360 11.224 1.00 90.50 174 TRP A C 1
ATOM 1377 O O . TRP A 1 174 ? -1.218 11.406 12.438 1.00 90.50 174 TRP A O 1
ATOM 1387 N N . TYR A 1 175 ? -0.492 11.370 10.309 1.00 82.12 175 TYR A N 1
ATOM 1388 C CA . TYR A 1 175 ? 0.907 11.572 10.639 1.00 82.12 175 TYR A CA 1
ATOM 1389 C C . TYR A 1 175 ? 1.167 13.047 10.952 1.00 82.12 175 TYR A C 1
ATOM 1391 O O . TYR A 1 175 ? 0.774 13.934 10.192 1.00 82.12 175 TYR A O 1
ATOM 1399 N N . ASN A 1 176 ? 1.856 13.316 12.061 1.00 73.81 176 ASN A N 1
ATOM 1400 C CA . ASN A 1 176 ? 2.306 14.662 12.389 1.00 73.81 176 ASN A CA 1
ATOM 1401 C C . ASN A 1 176 ? 3.713 14.901 11.805 1.00 73.81 176 ASN A C 1
ATOM 1403 O O . ASN A 1 176 ? 4.680 14.353 12.332 1.00 73.81 176 ASN A O 1
ATOM 1407 N N . PRO A 1 177 ? 3.889 15.755 10.781 1.00 66.12 177 PRO A N 1
ATOM 1408 C CA . PRO A 1 177 ? 5.205 15.986 10.178 1.00 66.12 177 PRO A CA 1
ATOM 1409 C C . PRO A 1 177 ? 6.231 16.584 11.152 1.00 66.12 177 PRO A C 1
ATOM 1411 O O . PRO A 1 177 ? 7.430 16.357 10.992 1.00 66.12 177 PRO A O 1
ATOM 1414 N N . ASN A 1 178 ? 5.771 17.271 12.203 1.00 69.06 178 ASN A N 1
ATOM 1415 C CA . ASN A 1 178 ? 6.622 17.876 13.231 1.00 69.06 178 ASN A CA 1
ATOM 1416 C C . ASN A 1 178 ? 7.027 16.887 14.337 1.00 69.06 178 ASN A C 1
ATOM 1418 O O . ASN A 1 178 ? 7.865 17.203 15.178 1.00 69.06 178 ASN A O 1
ATOM 1422 N N . ASN A 1 179 ? 6.447 15.685 14.352 1.00 68.75 179 ASN A N 1
ATOM 1423 C CA . ASN A 1 179 ? 6.823 14.607 15.253 1.00 68.75 179 ASN A CA 1
ATOM 1424 C C . ASN A 1 179 ? 6.816 13.296 14.469 1.00 68.75 179 ASN A C 1
ATOM 1426 O O . ASN A 1 179 ? 5.769 12.686 14.288 1.00 68.75 179 ASN A O 1
ATOM 1430 N N . ARG A 1 180 ? 7.996 12.819 14.057 1.00 54.53 180 ARG A N 1
ATOM 1431 C CA . ARG A 1 180 ? 8.127 11.605 13.232 1.00 54.53 180 ARG A CA 1
ATOM 1432 C C . ARG A 1 180 ? 7.593 10.320 13.886 1.00 54.53 180 ARG A C 1
ATOM 1434 O O . ARG A 1 180 ? 7.400 9.327 13.193 1.00 54.53 180 ARG A O 1
ATOM 1441 N N . ALA A 1 181 ? 7.360 10.320 15.200 1.00 59.75 181 ALA A N 1
ATOM 1442 C CA . ALA A 1 181 ? 6.680 9.239 15.924 1.00 59.75 181 ALA A CA 1
ATOM 1443 C C . ALA A 1 181 ? 5.205 9.561 16.249 1.00 59.75 181 ALA A C 1
ATOM 1445 O O . ALA A 1 181 ? 4.476 8.720 16.776 1.00 59.75 181 ALA A O 1
ATOM 1446 N N . GLY A 1 182 ? 4.777 10.787 15.956 1.00 69.44 182 GLY A N 1
ATOM 1447 C CA . GLY A 1 182 ? 3.489 11.363 16.288 1.00 69.44 182 GLY A CA 1
ATOM 1448 C C . GLY A 1 182 ? 2.385 10.837 15.387 1.00 69.44 182 GLY A C 1
ATOM 1449 O O . GLY A 1 182 ? 2.335 11.112 14.189 1.00 69.44 182 GLY A O 1
ATOM 1450 N N . PHE A 1 183 ? 1.481 10.098 16.010 1.00 84.06 183 PHE A N 1
ATOM 1451 C CA . PHE A 1 183 ? 0.170 9.769 15.483 1.00 84.06 183 PHE A CA 1
ATOM 1452 C C . PHE A 1 183 ? -0.843 10.644 16.217 1.00 84.06 183 PHE A C 1
ATOM 1454 O O . PHE A 1 183 ? -0.816 10.701 17.448 1.00 84.06 183 PHE A O 1
ATOM 1461 N N . THR A 1 184 ? -1.694 11.346 15.477 1.00 85.75 184 THR A N 1
ATOM 1462 C CA . THR A 1 184 ? -2.801 12.114 16.053 1.00 85.75 184 THR A CA 1
ATOM 1463 C C . THR A 1 184 ? -4.100 11.475 15.599 1.00 85.75 184 THR A C 1
ATOM 1465 O O . THR A 1 184 ? -4.342 11.384 14.401 1.00 85.75 184 THR A O 1
ATOM 1468 N N . GLU A 1 185 ? -4.881 10.978 16.554 1.00 89.06 185 GLU A N 1
ATOM 1469 C CA . GLU A 1 185 ? -6.156 10.307 16.296 1.00 89.06 185 GLU A CA 1
ATOM 1470 C C . GLU A 1 185 ? -7.256 11.313 15.929 1.00 89.06 185 GLU A C 1
ATOM 1472 O O . GLU A 1 185 ? -7.226 12.462 16.379 1.00 89.06 185 GLU A O 1
ATOM 1477 N N . TYR A 1 186 ? -8.203 10.853 15.110 1.00 87.94 186 TYR A N 1
ATOM 1478 C CA . TYR A 1 186 ? -9.478 11.505 14.818 1.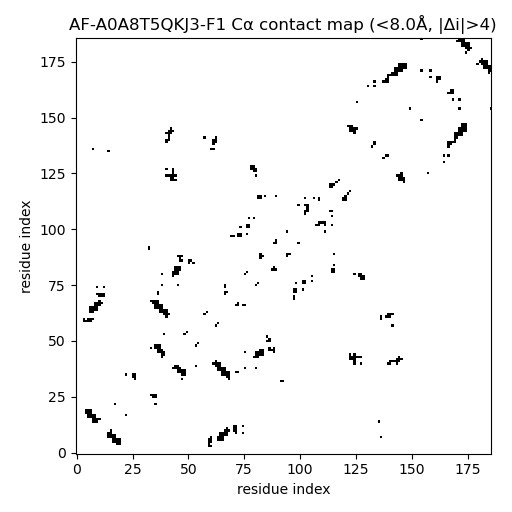00 87.94 186 TYR A CA 1
ATOM 1479 C C . TYR A 1 186 ? -10.574 11.145 15.819 1.00 87.94 186 TYR A C 1
ATOM 1481 O O . TYR A 1 186 ? -10.839 9.924 15.987 1.00 87.94 186 TYR A O 1
#

pLDDT: mean 85.39, std 12.23, range [42.53, 97.0]

Radius of gyration: 16.02 Å; Cα contacts (8 Å, |Δi|>4): 321; chains: 1; bounding box: 40×39×35 Å